Protein AF-A0A956C6A4-F1 (afdb_monomer_lite)

pLDDT: mean 89.86, std 12.87, range [45.44, 98.81]

Radius of gyration: 24.01 Å; chains: 1; bounding box: 94×44×57 Å

Sequence (320 aa):
MRMRPLLLALAALCVAQASGCAVDRAPSGLRKTPLGPGATIKFDLSHRPLPELPLPNDVATFADPSSRTGRRVNVSVVAPTMFERRAREDFATLEGWGTSAPISVSFERAEGAAADKPAIDLADVLARMHGDEHDLSNDPVYVVNLRTGVPMFVDVGNGYYPVTLRDPWRYFPNDEKAGESNLVFETVEEGAGLTQAGYRPELDRDFDGVLDHPNTLTGKPAATPSDVLTWYERETDTLVLRPILPLDEKTEYAVVITDRLRGSDGNPVRSPFEDIHHPQQTSGVARLKDILSNKRATAYFGDVAGTGLDRVAFAWTFTT

Foldseek 3Di:
DDDPDPVVVVVVVVVVVVPPPPPPDDDDFPFFFDDDQAWAWDFACPDPPHTAHWPPFCVQWDADPVAPLRIAGNHDLDDPDPVVSVVRVVRRPDSFDFLFDKTKIFIDAGPPPDQLFFRWQLVLQCVPAEPPVRQQLQHQKWKAFLVPLATFGKDFLNCLDQQFDPQLQPDDVPQPRSPDRGDPAAQDFFPVPDALVPDDQVRDRVRPSHGAFGQFSNSHHDPDSSRHGPQAHRRRSMGIITGSDGHDASTKIKMFRFQSTGTPVRGGYAYPDRGQEDSVQRVVLQSQLVSQLAQVCSSNHPPSRNVRCVGTRHMGMTHD

Secondary structure (DSSP, 8-state):
----SHHHHHHHHHHHGGGS-SSSSPPPPSSBPPP--S-EE--BTT-SSS-BS-BS-GGGEEE-TTSTTSEEE------SSHHHHHHHHHHHT-SS--TT--EEEEEEPPTT--TTS-SB-HHHHHHHHSSSSS-GGG-SEEEEETTT-PEEPEESSSSSS----S-GGGS-TT-TTTT-S-SSS--S-SSTT--GGG--TTT-SS-SS-----SBTTSS--SSGGGB-SSEETTTTEEEEEESSPPPTT-EEEEEEETTSBBTTSSBPB-SSSBSS-GGGHHHHHHHHHHHT-GGGHHHHGGGTT-TTTTEEEEEEEE-

Structure (mmCIF, N/CA/C/O backbone):
data_AF-A0A956C6A4-F1
#
_entry.id   AF-A0A956C6A4-F1
#
loop_
_atom_site.group_PDB
_atom_site.id
_atom_site.type_symbol
_atom_site.label_atom_id
_atom_site.label_alt_id
_atom_site.label_comp_id
_atom_site.label_asym_id
_atom_site.label_entity_id
_atom_site.label_seq_id
_atom_site.pdbx_PDB_ins_code
_atom_site.Cartn_x
_atom_site.Cartn_y
_atom_site.Cartn_z
_atom_site.occupancy
_atom_site.B_iso_or_equiv
_atom_site.auth_seq_id
_atom_site.auth_comp_id
_atom_site.auth_asym_id
_atom_site.auth_atom_id
_atom_site.pdbx_PDB_model_num
ATOM 1 N N . MET A 1 1 ? -70.043 21.749 22.761 1.00 45.44 1 MET A N 1
ATOM 2 C CA . MET A 1 1 ? -69.594 20.669 21.840 1.00 45.44 1 MET A CA 1
ATOM 3 C C . MET A 1 1 ? -69.337 21.309 20.483 1.00 45.44 1 MET A C 1
ATOM 5 O O . MET A 1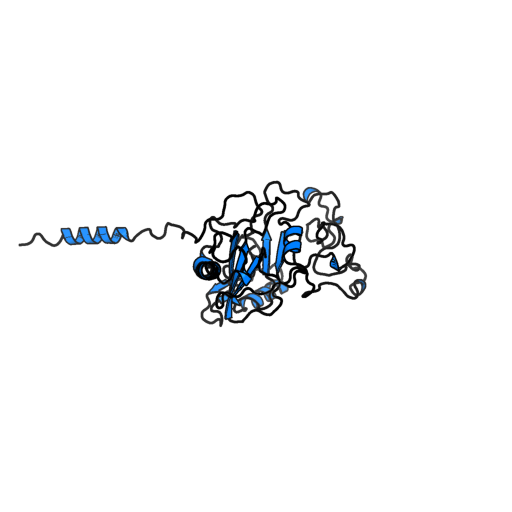 1 ? -70.213 22.028 20.054 1.00 45.44 1 MET A O 1
ATOM 9 N N . ARG A 1 2 ? -68.233 21.174 19.748 1.00 50.53 2 ARG A N 1
ATOM 10 C CA . ARG A 1 2 ? -66.988 20.397 19.831 1.00 50.53 2 ARG A CA 1
ATOM 11 C C . ARG A 1 2 ? -65.963 21.179 18.987 1.00 50.53 2 ARG A C 1
ATOM 13 O O . ARG A 1 2 ? -66.062 21.177 17.769 1.00 50.53 2 ARG A O 1
ATOM 20 N N . MET A 1 3 ? -64.993 21.832 19.620 1.00 50.44 3 MET A N 1
ATOM 21 C CA . MET A 1 3 ? -63.879 22.510 18.943 1.00 50.44 3 MET A CA 1
ATOM 22 C C . MET A 1 3 ? -62.600 21.773 19.348 1.00 50.44 3 MET A C 1
ATOM 24 O O . MET A 1 3 ? -61.904 22.192 20.264 1.00 50.44 3 MET A O 1
ATOM 28 N N . ARG A 1 4 ? -62.412 20.548 18.829 1.00 54.53 4 ARG A N 1
ATOM 29 C CA . ARG A 1 4 ? -61.346 19.635 19.295 1.00 54.53 4 ARG A CA 1
ATOM 30 C C . ARG A 1 4 ? -61.004 18.437 18.373 1.00 54.53 4 ARG A C 1
ATOM 32 O O . ARG A 1 4 ? -60.801 17.346 18.894 1.00 54.53 4 ARG A O 1
ATOM 39 N N . PRO A 1 5 ? -60.929 18.591 17.032 1.00 48.72 5 PRO A N 1
ATOM 40 C CA . PRO A 1 5 ? -60.081 17.644 16.286 1.00 48.72 5 PRO A CA 1
ATOM 41 C C . PRO A 1 5 ? -59.093 18.271 15.286 1.00 48.72 5 PRO A C 1
ATOM 43 O O . PRO A 1 5 ? -58.134 17.608 14.912 1.00 48.72 5 PRO A O 1
ATOM 46 N N . LEU A 1 6 ? -59.256 19.536 14.879 1.00 47.03 6 LEU A N 1
ATOM 47 C CA . LEU A 1 6 ? -58.461 20.088 13.767 1.00 47.03 6 LEU A CA 1
ATOM 48 C C . LEU A 1 6 ? -57.040 20.535 14.167 1.00 47.03 6 LEU A C 1
ATOM 50 O O . LEU A 1 6 ? -56.106 20.412 13.384 1.00 47.03 6 LEU A O 1
ATOM 54 N N . LEU A 1 7 ? -56.860 21.002 15.407 1.00 46.03 7 LEU A N 1
ATOM 55 C CA . LEU A 1 7 ? -55.559 21.463 15.918 1.00 46.03 7 LEU A CA 1
ATOM 56 C C . LEU A 1 7 ? -54.581 20.315 16.227 1.00 46.03 7 LEU A C 1
ATOM 58 O O . LEU A 1 7 ? -53.373 20.512 16.160 1.00 46.03 7 LEU A O 1
ATOM 62 N N . LEU A 1 8 ? -55.086 19.109 16.511 1.00 48.72 8 LEU A N 1
ATOM 63 C CA . LEU A 1 8 ? -54.245 17.924 16.726 1.00 48.72 8 LEU A CA 1
ATOM 64 C C . LEU A 1 8 ? -53.731 17.323 15.409 1.00 48.72 8 LEU A C 1
ATOM 66 O O . LEU A 1 8 ? -52.613 16.820 15.373 1.00 48.72 8 LEU A O 1
ATOM 70 N N . ALA A 1 9 ? -54.503 17.423 14.323 1.00 50.66 9 ALA A N 1
ATOM 71 C CA . ALA A 1 9 ? -54.088 16.922 13.013 1.00 50.66 9 ALA A CA 1
ATOM 72 C C . ALA A 1 9 ? -52.972 17.777 12.381 1.00 50.66 9 ALA A C 1
ATOM 74 O O . ALA A 1 9 ? -52.058 17.231 11.769 1.00 50.66 9 ALA A O 1
ATOM 75 N N . LEU A 1 10 ? -52.996 19.102 12.581 1.00 48.38 10 LEU A N 1
ATOM 76 C CA . LEU A 1 10 ? -51.945 19.993 12.073 1.00 48.38 10 LEU A CA 1
ATOM 77 C C . LEU A 1 10 ? -50.629 19.863 12.859 1.00 48.38 10 LEU A C 1
ATOM 79 O O . LEU A 1 10 ? -49.554 19.890 12.268 1.00 48.38 10 LEU A O 1
ATOM 83 N N . ALA A 1 11 ? -50.704 19.654 14.178 1.00 51.41 11 ALA A N 1
ATOM 84 C CA . ALA A 1 11 ? -49.517 19.433 15.005 1.00 51.41 11 ALA A CA 1
ATOM 85 C C . ALA A 1 11 ? -48.825 18.092 14.689 1.00 51.41 11 ALA A C 1
ATOM 87 O O . ALA A 1 11 ? -47.598 18.024 14.677 1.00 51.41 11 ALA A O 1
ATOM 88 N N . ALA A 1 12 ? -49.590 17.042 14.365 1.00 50.81 12 ALA A N 1
ATOM 89 C CA . ALA A 1 12 ? -49.035 15.748 13.964 1.00 50.81 12 ALA A CA 1
ATOM 90 C C . ALA A 1 12 ? -48.343 15.789 12.586 1.00 50.81 12 ALA A C 1
ATOM 92 O O . ALA A 1 12 ? -47.357 15.085 12.376 1.00 50.81 12 ALA A O 1
ATOM 93 N N . LEU A 1 13 ? -48.803 16.649 11.668 1.00 46.53 13 LEU A N 1
ATOM 94 C CA . LEU A 1 13 ? -48.189 16.806 10.345 1.00 46.53 13 LEU A CA 1
ATOM 95 C C . LEU A 1 13 ? -46.883 17.623 10.391 1.00 46.53 13 LEU A C 1
ATOM 97 O O . LEU A 1 13 ? -45.960 17.337 9.633 1.00 46.53 13 LEU A O 1
ATOM 101 N N . CYS A 1 14 ? -46.762 18.581 11.318 1.00 46.56 14 CYS A N 1
ATOM 102 C CA . CYS A 1 14 ? -45.520 19.335 11.529 1.00 46.56 14 CYS A CA 1
ATOM 103 C C . CYS A 1 14 ? -44.423 18.517 12.231 1.00 46.56 14 CYS A C 1
ATOM 105 O O . CYS A 1 14 ? -43.247 18.715 11.941 1.00 46.56 14 CYS A O 1
ATOM 107 N N . VAL A 1 15 ? -44.776 17.566 13.106 1.00 49.00 15 VAL A N 1
ATOM 108 C CA . VAL A 1 15 ? -43.783 16.669 13.733 1.00 49.00 15 VAL A CA 1
ATOM 109 C C . VAL A 1 15 ? -43.289 15.600 12.748 1.00 49.00 15 VAL A C 1
ATOM 111 O O . VAL A 1 15 ? -42.121 15.227 12.795 1.00 49.00 15 VAL A O 1
ATOM 114 N N . ALA A 1 16 ? -44.120 15.175 11.790 1.00 47.97 16 ALA A N 1
ATOM 115 C CA . ALA A 1 16 ? -43.718 14.229 10.745 1.00 47.97 16 ALA A CA 1
ATOM 116 C C . ALA A 1 16 ? -42.785 14.834 9.671 1.00 47.97 16 ALA A C 1
ATOM 118 O O . ALA A 1 16 ? -42.092 14.091 8.980 1.00 47.97 16 ALA A O 1
ATOM 119 N N . GLN A 1 17 ? -42.724 16.166 9.536 1.00 48.56 17 GLN A N 1
ATOM 120 C CA . GLN A 1 17 ? -41.808 16.842 8.603 1.00 48.56 17 GLN A CA 1
ATOM 121 C C . GLN A 1 17 ? -40.400 17.076 9.169 1.00 48.56 17 GLN A C 1
ATOM 123 O O . GLN A 1 17 ? -39.479 17.325 8.398 1.00 48.56 17 GLN A O 1
ATOM 128 N N . ALA A 1 18 ? -40.193 16.942 10.482 1.00 47.12 18 ALA A N 1
ATOM 129 C CA . ALA A 1 18 ? -38.869 17.092 11.096 1.00 47.12 18 ALA A CA 1
ATOM 130 C C . ALA A 1 18 ? -37.989 15.827 10.992 1.00 47.12 18 ALA A C 1
ATOM 132 O O . ALA A 1 18 ? -36.841 15.837 11.425 1.00 47.12 18 ALA A O 1
ATOM 133 N N . SER A 1 19 ? -38.517 14.731 10.436 1.00 49.53 19 SER A N 1
ATOM 134 C CA . SER A 1 19 ? -37.783 13.471 10.229 1.00 49.53 19 SER A CA 1
ATOM 135 C C . SER A 1 19 ? -37.312 13.270 8.783 1.00 49.53 19 SER A C 1
ATOM 137 O O . SER A 1 19 ? -36.653 12.275 8.485 1.00 49.53 19 SER A O 1
ATOM 139 N N . GLY A 1 20 ? -37.647 14.192 7.877 1.00 46.12 20 GLY A N 1
ATOM 140 C CA . GLY A 1 20 ? -37.142 14.210 6.507 1.00 46.12 20 GLY A CA 1
ATOM 141 C C . GLY A 1 20 ? -35.839 15.003 6.434 1.00 46.12 20 GLY A C 1
ATOM 142 O O . GLY A 1 20 ? -35.763 16.094 6.983 1.00 46.12 20 GLY A O 1
ATOM 143 N N . CYS A 1 21 ? -34.841 14.460 5.734 1.00 47.00 21 CYS A N 1
ATOM 144 C CA . CYS A 1 21 ? -33.524 15.061 5.465 1.00 47.00 21 CYS A CA 1
ATOM 145 C C . CYS A 1 21 ? -32.413 14.801 6.502 1.00 47.00 21 CYS A C 1
ATOM 147 O O . CYS A 1 21 ? -31.574 15.657 6.755 1.00 47.00 21 CYS A O 1
ATOM 149 N N . ALA A 1 22 ? -32.316 13.574 7.024 1.00 47.25 22 ALA A N 1
ATOM 150 C CA . ALA A 1 22 ? -31.012 13.026 7.434 1.00 47.25 22 ALA A CA 1
ATOM 151 C C . ALA A 1 22 ? -30.233 12.396 6.252 1.00 47.25 22 ALA A C 1
ATOM 153 O O . ALA A 1 22 ? -29.128 11.902 6.440 1.00 47.25 22 ALA A O 1
ATOM 154 N N . VAL A 1 23 ? -30.812 12.396 5.042 1.00 53.56 23 VAL A N 1
ATOM 155 C CA . VAL A 1 23 ? -30.281 11.702 3.851 1.00 53.56 23 VAL A CA 1
ATOM 156 C C . VAL A 1 23 ? -29.326 12.581 3.022 1.00 53.56 23 VAL A C 1
ATOM 158 O O . VAL A 1 23 ? -28.516 12.049 2.275 1.00 53.56 23 VAL A O 1
ATOM 161 N N . ASP A 1 24 ? -29.355 13.909 3.198 1.00 51.03 24 ASP A N 1
ATOM 162 C CA . ASP A 1 24 ? -28.560 14.861 2.393 1.00 51.03 24 ASP A CA 1
ATOM 163 C C . ASP A 1 24 ? -27.211 15.254 3.013 1.00 51.03 24 ASP A C 1
ATOM 165 O O . ASP A 1 24 ? -26.482 16.080 2.460 1.00 51.03 24 ASP A O 1
ATOM 169 N N . ARG A 1 25 ? -26.844 14.684 4.167 1.00 56.03 25 ARG A N 1
ATOM 170 C CA . ARG A 1 25 ? -25.523 14.914 4.755 1.00 56.03 25 ARG A CA 1
ATOM 171 C C . ARG A 1 25 ? -24.682 13.663 4.582 1.00 56.03 25 ARG A C 1
ATOM 173 O O . ARG A 1 25 ? -25.008 12.622 5.149 1.00 56.03 25 ARG A O 1
ATOM 180 N N . ALA A 1 26 ? -23.596 13.784 3.819 1.00 63.84 26 ALA A N 1
ATOM 181 C CA . ALA A 1 26 ? -22.577 12.746 3.772 1.00 63.84 26 ALA A CA 1
ATOM 182 C C . ALA A 1 26 ? -22.175 12.380 5.217 1.00 63.84 26 ALA A C 1
ATOM 184 O O . ALA A 1 26 ? -22.007 13.292 6.040 1.00 63.84 26 ALA A O 1
ATOM 185 N N . PRO A 1 27 ? -22.071 11.081 5.557 1.00 70.38 27 PRO A N 1
ATOM 186 C CA . PRO A 1 27 ? -21.628 10.667 6.880 1.00 70.38 27 PRO A CA 1
ATOM 187 C C . PRO A 1 27 ? -20.296 11.343 7.207 1.00 70.38 27 PRO A C 1
ATOM 189 O O . PRO A 1 27 ? -19.369 11.295 6.402 1.00 70.38 27 PRO A O 1
ATOM 192 N N . SER A 1 28 ? -20.193 11.986 8.370 1.00 76.94 28 SER A N 1
ATOM 193 C CA . SER A 1 28 ? -18.916 12.537 8.824 1.00 76.94 28 SER A CA 1
ATOM 194 C C . SER A 1 28 ? -17.966 11.391 9.166 1.00 76.94 28 SER A C 1
ATOM 196 O O . SER A 1 28 ? -18.332 10.542 9.986 1.00 76.94 28 SER A O 1
ATOM 198 N N . GLY A 1 29 ? -16.767 11.365 8.582 1.00 85.38 29 GLY A N 1
ATOM 199 C CA . GLY A 1 29 ? -15.746 10.392 8.953 1.00 85.38 29 GLY A CA 1
ATOM 200 C C . GLY A 1 29 ? -15.187 10.610 10.361 1.00 85.38 29 GLY A C 1
ATOM 201 O O . GLY A 1 29 ? -15.492 11.586 11.050 1.00 85.38 29 GLY A O 1
ATOM 202 N N . LEU A 1 30 ? -14.368 9.656 10.807 1.00 93.94 30 LEU A N 1
ATOM 203 C CA . LEU A 1 30 ? -13.844 9.616 12.178 1.00 93.94 30 LEU A CA 1
ATOM 204 C C . LEU A 1 30 ? -12.691 10.598 12.415 1.00 93.94 30 LEU A C 1
ATOM 206 O O . LEU A 1 30 ? -12.451 10.996 13.556 1.00 93.94 30 LEU A O 1
ATOM 210 N N . ARG A 1 31 ? -11.972 10.968 11.350 1.00 95.38 31 ARG A N 1
ATOM 211 C CA . ARG A 1 31 ? -10.902 11.967 11.348 1.00 95.38 31 ARG A CA 1
ATOM 212 C C . ARG A 1 31 ? -10.730 12.532 9.941 1.00 95.38 31 ARG A C 1
ATOM 214 O O . ARG A 1 31 ? -10.588 11.767 8.987 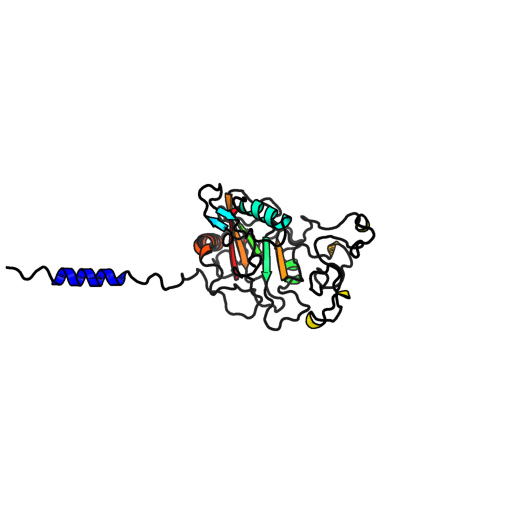1.00 95.38 31 ARG A O 1
ATOM 221 N N . LYS A 1 32 ? -10.654 13.862 9.857 1.00 96.75 32 LYS A N 1
ATOM 222 C CA . LYS A 1 32 ? -10.363 14.583 8.617 1.00 96.75 32 LYS A CA 1
ATOM 223 C C . LYS A 1 32 ? -8.934 14.327 8.157 1.00 96.75 32 LYS A C 1
ATOM 225 O O . LYS A 1 32 ? -8.015 14.261 8.975 1.00 96.75 32 LYS A O 1
ATOM 230 N N . THR A 1 33 ? -8.751 14.221 6.852 1.00 96.38 33 THR A N 1
ATOM 231 C CA . THR A 1 33 ? -7.435 14.147 6.225 1.00 96.38 33 THR A CA 1
ATOM 232 C C . THR A 1 33 ? -6.685 15.454 6.481 1.00 96.38 33 THR A C 1
ATOM 234 O O . THR A 1 33 ? -7.200 16.522 6.136 1.00 96.38 33 THR A O 1
ATOM 237 N N . PRO A 1 34 ? -5.478 15.419 7.073 1.00 94.19 34 PRO A N 1
ATOM 238 C CA . PRO A 1 34 ? -4.678 16.620 7.256 1.00 94.19 34 PRO A CA 1
ATOM 239 C C . PRO A 1 34 ? -4.393 17.322 5.922 1.00 94.19 34 PRO A C 1
ATOM 241 O O . PRO A 1 34 ? -4.254 16.689 4.866 1.00 94.19 34 PRO A O 1
ATOM 244 N N . LEU A 1 35 ? -4.304 18.650 5.969 1.00 92.81 35 LEU A N 1
ATOM 245 C CA . LEU A 1 35 ? -3.859 19.443 4.825 1.00 92.81 35 LEU A CA 1
ATOM 246 C C . LEU A 1 35 ? -2.367 19.195 4.573 1.00 92.81 35 LEU A C 1
ATOM 248 O O . LEU A 1 35 ? -1.595 19.053 5.519 1.00 92.81 35 LEU A O 1
ATOM 252 N N . GLY A 1 36 ? -1.965 19.171 3.305 1.00 91.62 36 GLY A N 1
ATOM 253 C CA . GLY A 1 36 ? -0.567 19.028 2.907 1.00 91.62 36 GLY A CA 1
ATOM 254 C C . GLY A 1 36 ? -0.421 18.701 1.418 1.00 91.62 36 GLY A C 1
ATOM 255 O O . GLY A 1 36 ? -1.409 18.302 0.799 1.00 91.62 36 GLY A O 1
ATOM 256 N N . PRO A 1 37 ? 0.785 18.861 0.849 1.00 94.69 37 PRO A N 1
ATOM 257 C CA . PRO A 1 37 ? 1.053 18.589 -0.564 1.00 94.69 37 PRO A CA 1
ATOM 258 C C . PRO A 1 37 ? 1.568 17.163 -0.841 1.00 94.69 37 PRO A C 1
ATOM 260 O O . PRO A 1 37 ? 1.889 16.861 -1.983 1.00 94.69 37 PRO A O 1
ATOM 263 N N . GLY A 1 38 ? 1.673 16.307 0.185 1.00 95.31 38 GLY A N 1
ATOM 264 C CA . GLY A 1 38 ? 2.273 14.977 0.056 1.00 95.31 38 GLY A CA 1
ATOM 265 C C . GLY A 1 38 ? 1.530 14.044 -0.904 1.00 95.31 38 GLY A C 1
ATOM 266 O O . GLY A 1 38 ? 0.358 14.262 -1.224 1.00 95.31 38 GLY A O 1
ATOM 267 N N . ALA A 1 39 ? 2.227 12.985 -1.328 1.00 97.38 39 ALA A N 1
ATOM 268 C CA . ALA A 1 39 ? 1.701 11.965 -2.234 1.00 97.38 39 ALA A CA 1
ATOM 269 C C . ALA A 1 39 ? 0.352 11.409 -1.750 1.00 97.38 39 ALA A C 1
ATOM 271 O O . ALA A 1 39 ? 0.143 11.193 -0.553 1.00 97.38 39 ALA A O 1
ATOM 272 N N . THR A 1 40 ? -0.577 11.186 -2.675 1.00 98.00 40 THR A N 1
ATOM 273 C CA . THR A 1 40 ? -1.961 10.805 -2.356 1.00 98.00 40 THR A CA 1
ATOM 274 C C . THR A 1 40 ? -2.204 9.355 -2.740 1.00 98.00 40 THR A C 1
ATOM 276 O O . THR A 1 40 ? -1.766 8.912 -3.789 1.00 98.00 40 THR A O 1
ATOM 279 N N . ILE A 1 41 ? -2.885 8.582 -1.900 1.00 98.25 41 ILE A N 1
ATOM 280 C CA . ILE A 1 41 ? -3.226 7.193 -2.238 1.00 98.25 41 ILE A CA 1
ATOM 281 C C . ILE A 1 41 ? -4.227 7.176 -3.394 1.00 98.25 41 ILE A C 1
ATOM 283 O O . ILE A 1 41 ? -5.240 7.871 -3.339 1.00 98.25 41 ILE A O 1
ATOM 287 N N . LYS A 1 42 ? -3.982 6.339 -4.404 1.00 98.00 42 LYS A N 1
ATOM 288 C CA . LYS A 1 42 ? -4.901 6.161 -5.531 1.00 98.00 42 LYS A CA 1
ATOM 289 C C . LYS A 1 42 ? -6.155 5.406 -5.102 1.00 98.00 42 LYS A C 1
ATOM 291 O O . LYS A 1 42 ? -6.078 4.354 -4.463 1.00 98.00 42 LYS A O 1
ATOM 296 N N . PHE A 1 43 ? -7.318 5.958 -5.442 1.00 97.62 43 PHE A N 1
ATOM 297 C CA . PHE A 1 43 ? -8.615 5.336 -5.184 1.00 97.62 43 PHE A CA 1
ATOM 298 C C . PHE A 1 43 ? -9.654 5.796 -6.215 1.00 97.62 43 PHE A C 1
ATOM 300 O O . PHE A 1 43 ? -10.378 6.770 -6.008 1.00 97.62 43 PHE A O 1
ATOM 307 N N . ASP A 1 44 ? -9.759 5.058 -7.313 1.00 95.94 44 ASP A N 1
ATOM 308 C CA . ASP A 1 44 ? -10.727 5.245 -8.382 1.00 95.94 44 ASP A CA 1
ATOM 309 C C . ASP A 1 44 ? -11.521 3.953 -8.650 1.00 95.94 44 ASP A C 1
ATOM 311 O O . ASP A 1 44 ? -11.085 3.021 -9.330 1.00 95.94 44 ASP A O 1
ATOM 315 N N . LEU A 1 45 ? -12.760 3.920 -8.151 1.00 92.88 45 LEU A N 1
ATOM 316 C CA . LEU A 1 45 ? -13.703 2.822 -8.402 1.00 92.88 45 LEU A CA 1
ATOM 317 C C . LEU A 1 45 ? -14.259 2.816 -9.839 1.00 92.88 45 LEU A C 1
ATOM 319 O O . LEU A 1 45 ? -14.883 1.841 -10.273 1.00 92.88 45 LEU A O 1
ATOM 323 N N . SER A 1 46 ? -14.102 3.921 -10.565 1.00 92.44 46 SER A N 1
ATOM 324 C CA . SER A 1 46 ? -14.598 4.099 -11.927 1.00 92.44 46 SER A CA 1
ATOM 325 C C . SER A 1 46 ? -13.580 3.711 -12.996 1.00 92.44 46 SER A C 1
ATOM 327 O O . SER A 1 46 ? -13.994 3.487 -14.137 1.00 92.44 46 SER A O 1
ATOM 329 N N . HIS A 1 47 ? -12.312 3.526 -12.616 1.00 92.31 47 HIS A N 1
ATOM 330 C CA . HIS A 1 47 ? -11.253 3.060 -13.502 1.00 92.31 47 HIS A CA 1
ATOM 331 C C . HIS A 1 47 ? -11.645 1.753 -14.222 1.00 92.31 47 HIS A C 1
ATOM 333 O O . HIS A 1 47 ? -12.444 0.930 -13.739 1.00 92.31 47 HIS A O 1
ATOM 339 N N . ARG A 1 48 ? -11.150 1.594 -15.452 1.00 87.81 48 ARG A N 1
ATOM 340 C CA . ARG A 1 48 ? -11.456 0.470 -16.346 1.00 87.81 48 ARG A CA 1
ATOM 341 C C . ARG A 1 48 ? -10.151 -0.086 -16.920 1.00 87.81 48 ARG A C 1
ATOM 343 O O . ARG A 1 48 ? -9.289 0.701 -17.279 1.00 87.81 48 ARG A O 1
ATOM 350 N N . PRO A 1 49 ? -10.025 -1.417 -17.072 1.00 85.69 49 PRO A N 1
ATOM 351 C CA . PRO A 1 49 ? -11.080 -2.427 -16.923 1.00 85.69 49 PRO A CA 1
ATOM 352 C C . PRO A 1 49 ? -11.360 -2.860 -15.474 1.00 85.69 49 PRO A C 1
ATOM 354 O O . PRO A 1 49 ? -12.403 -3.470 -15.229 1.00 85.69 49 PRO A O 1
ATOM 357 N N . LEU A 1 50 ? -10.464 -2.548 -14.537 1.00 88.69 50 LEU A N 1
ATOM 358 C CA . LEU A 1 50 ? -10.589 -2.832 -13.106 1.00 88.69 50 LEU A CA 1
ATOM 359 C C . LEU A 1 50 ? -10.419 -1.538 -12.301 1.00 88.69 50 LEU A C 1
ATOM 361 O O . LEU A 1 50 ? -9.701 -0.656 -12.764 1.00 88.69 50 LEU A O 1
ATOM 365 N N . PRO A 1 51 ? -11.068 -1.411 -11.132 1.00 92.38 51 PRO A N 1
ATOM 366 C CA . PRO A 1 51 ? -10.887 -0.247 -10.274 1.00 92.38 51 PRO A CA 1
ATOM 367 C C . PRO A 1 51 ? -9.452 -0.185 -9.731 1.00 92.38 51 PRO A C 1
ATOM 369 O O . PRO A 1 51 ? -8.828 -1.224 -9.511 1.00 92.38 51 PRO A O 1
ATOM 372 N N . GLU A 1 52 ? -8.954 1.021 -9.479 1.00 94.38 52 GLU A N 1
ATOM 373 C CA . GLU A 1 52 ? -7.643 1.258 -8.873 1.00 94.38 52 GLU A CA 1
ATOM 374 C C . GLU A 1 52 ? -7.851 1.670 -7.416 1.00 94.38 52 GLU A C 1
ATOM 376 O O . GLU A 1 52 ? -8.432 2.707 -7.125 1.00 94.38 52 GLU A O 1
ATOM 381 N N . LEU A 1 53 ? -7.456 0.826 -6.473 1.00 96.69 53 LEU A N 1
ATOM 382 C CA . LEU A 1 53 ? -7.578 1.084 -5.041 1.00 96.69 53 LEU A CA 1
ATOM 383 C C . LEU A 1 53 ? -6.581 0.198 -4.291 1.00 96.69 53 LEU A C 1
ATOM 385 O O . LEU A 1 53 ? -6.114 -0.791 -4.861 1.00 96.69 53 LEU A O 1
ATOM 389 N N . PRO A 1 54 ? -6.296 0.474 -3.007 1.00 98.06 54 PRO A N 1
ATOM 390 C CA . PRO A 1 54 ? -5.520 -0.453 -2.203 1.00 98.06 54 PRO A CA 1
ATOM 391 C C . PRO A 1 54 ? -6.212 -1.815 -2.169 1.00 98.06 54 PRO A C 1
ATOM 393 O O . PRO A 1 54 ? -7.425 -1.872 -1.964 1.00 98.06 54 PRO A O 1
ATOM 396 N N . LEU A 1 55 ? -5.464 -2.897 -2.356 1.00 96.94 55 LEU A N 1
ATOM 397 C CA . LEU A 1 55 ? -5.960 -4.271 -2.301 1.00 96.94 55 LEU A CA 1
ATOM 398 C C . LEU A 1 55 ? -5.130 -5.059 -1.287 1.00 96.94 55 LEU A C 1
ATOM 400 O O . LEU A 1 55 ? -3.945 -4.784 -1.154 1.00 96.94 55 LEU A O 1
ATOM 404 N N . PRO A 1 56 ? -5.700 -6.034 -0.568 1.00 97.19 56 PRO A N 1
ATOM 405 C CA . PRO A 1 56 ? -7.123 -6.346 -0.455 1.00 97.19 56 PRO A CA 1
ATOM 406 C C . PRO A 1 56 ? -7.916 -5.214 0.219 1.00 97.19 56 PRO A C 1
ATOM 408 O O . PRO A 1 56 ? -7.386 -4.504 1.072 1.00 97.19 56 PRO A O 1
ATOM 411 N N . ASN A 1 57 ? -9.191 -5.041 -0.149 1.00 97.69 57 ASN A N 1
ATOM 412 C CA . ASN A 1 57 ? -10.053 -3.999 0.424 1.00 97.69 57 ASN A CA 1
ATOM 413 C C . ASN A 1 57 ? -11.532 -4.357 0.328 1.00 97.69 57 ASN A C 1
ATOM 415 O O . ASN A 1 57 ? -12.061 -4.658 -0.741 1.00 97.69 57 ASN A O 1
ATOM 419 N N . ASP A 1 58 ? -12.230 -4.276 1.452 1.00 96.94 58 ASP A N 1
ATOM 420 C CA . ASP A 1 58 ? -13.629 -4.666 1.551 1.00 96.94 58 ASP A CA 1
ATOM 421 C C . ASP A 1 58 ? -14.597 -3.765 0.764 1.00 96.94 58 ASP A C 1
ATOM 423 O O . ASP A 1 58 ? -15.723 -4.187 0.499 1.00 96.94 58 ASP A O 1
ATOM 427 N N . VAL A 1 59 ? -14.185 -2.568 0.331 1.00 96.06 59 VAL A N 1
ATOM 428 C CA . VAL A 1 59 ? -14.956 -1.752 -0.631 1.00 96.06 59 VAL A CA 1
ATOM 429 C C . VAL A 1 59 ? -15.063 -2.445 -1.997 1.00 96.06 59 VAL A C 1
ATOM 431 O O . VAL A 1 59 ? -16.078 -2.305 -2.675 1.00 96.06 59 VAL A O 1
ATOM 434 N N . ALA A 1 60 ? -14.068 -3.251 -2.382 1.00 94.81 60 ALA A N 1
ATOM 435 C CA . ALA A 1 60 ? -14.090 -4.077 -3.593 1.00 94.81 60 ALA A CA 1
ATOM 436 C C . ALA A 1 60 ? -14.746 -5.454 -3.363 1.00 94.81 60 ALA A C 1
ATOM 438 O O . ALA A 1 60 ? -14.459 -6.419 -4.069 1.00 94.81 60 ALA A O 1
ATOM 439 N N . THR A 1 61 ? -15.643 -5.566 -2.380 1.00 94.94 61 THR A N 1
ATOM 440 C CA . THR A 1 61 ? -16.440 -6.775 -2.124 1.00 94.94 61 THR A CA 1
ATOM 441 C C . THR A 1 61 ? -17.929 -6.458 -2.176 1.00 94.94 61 THR A C 1
ATOM 443 O O . THR A 1 61 ? -18.339 -5.304 -2.052 1.00 94.94 61 THR A O 1
ATOM 446 N N . PHE A 1 62 ? -18.763 -7.480 -2.344 1.00 91.69 62 PHE A N 1
ATOM 447 C CA . PHE A 1 62 ? -20.200 -7.376 -2.099 1.00 91.69 62 PHE A CA 1
ATOM 448 C C . PHE A 1 62 ? -20.604 -8.272 -0.929 1.00 91.69 62 PHE A C 1
ATOM 450 O O . PHE A 1 62 ? -19.988 -9.310 -0.683 1.00 91.69 62 PHE A O 1
ATOM 457 N N . ALA A 1 63 ? -21.637 -7.857 -0.196 1.00 93.81 63 ALA A N 1
ATOM 458 C CA . ALA A 1 63 ? -22.174 -8.634 0.913 1.00 93.81 63 ALA A CA 1
ATOM 459 C C . ALA A 1 63 ? -22.902 -9.882 0.390 1.00 93.81 63 ALA A C 1
ATOM 461 O O . ALA A 1 63 ? -23.790 -9.780 -0.455 1.00 93.81 63 ALA A O 1
ATOM 462 N N . ASP A 1 64 ? -22.551 -11.047 0.928 1.00 94.56 64 ASP A N 1
ATOM 463 C CA . ASP A 1 64 ? -23.163 -12.333 0.603 1.00 94.56 64 ASP A CA 1
ATOM 464 C C . ASP A 1 64 ? -23.312 -13.177 1.881 1.00 94.56 64 ASP A C 1
ATOM 466 O O . ASP A 1 64 ? -22.334 -13.766 2.344 1.00 94.56 64 ASP A O 1
ATOM 470 N N . PRO A 1 65 ? -24.526 -13.284 2.452 1.00 93.81 65 PRO A N 1
ATOM 471 C CA . PRO A 1 65 ? -24.780 -14.097 3.642 1.00 93.81 65 PRO A CA 1
ATOM 472 C C . PRO A 1 65 ? -24.528 -15.601 3.462 1.00 93.81 65 PRO A C 1
ATOM 474 O O . PRO A 1 65 ? -24.464 -16.319 4.457 1.00 93.81 65 PRO A O 1
ATOM 477 N N . SER A 1 66 ? -24.430 -16.096 2.222 1.00 93.88 66 SER A N 1
ATOM 478 C CA . SER A 1 66 ? -24.095 -17.497 1.944 1.00 93.88 66 SER A CA 1
ATOM 479 C C . SER A 1 66 ? -22.589 -17.778 2.003 1.00 93.88 66 SER A C 1
ATOM 481 O O . SER A 1 66 ? -22.192 -18.933 2.152 1.00 93.88 66 SER A O 1
ATOM 483 N N . SER A 1 67 ? -21.755 -16.734 1.927 1.00 94.69 67 SER A N 1
ATOM 484 C CA . SER A 1 67 ? -20.303 -16.822 2.092 1.00 94.69 67 SER A CA 1
ATOM 485 C C . SER A 1 67 ? -19.923 -16.998 3.564 1.00 94.69 67 SER A C 1
ATOM 487 O O . SER A 1 67 ? -20.518 -16.396 4.460 1.00 94.69 67 SER A O 1
ATOM 489 N N . ARG A 1 68 ? -18.860 -17.769 3.831 1.00 93.62 68 ARG A N 1
ATOM 490 C CA . ARG A 1 68 ? -18.322 -17.972 5.189 1.00 93.62 68 ARG A CA 1
ATOM 491 C C . ARG A 1 68 ? -17.792 -16.695 5.848 1.00 93.62 68 ARG A C 1
ATOM 493 O O . ARG A 1 68 ? -17.733 -16.656 7.075 1.00 93.62 68 ARG A O 1
ATOM 500 N N . THR A 1 69 ? -17.411 -15.692 5.064 1.00 93.94 69 THR A N 1
ATOM 501 C CA . THR A 1 69 ? -16.957 -14.374 5.544 1.00 93.94 69 THR A CA 1
ATOM 502 C C . THR A 1 69 ? -18.057 -13.315 5.468 1.00 93.94 69 THR A C 1
ATOM 504 O O . THR A 1 69 ? -17.852 -12.178 5.883 1.00 93.94 69 THR A O 1
ATOM 507 N N . GLY A 1 70 ? -19.236 -13.668 4.941 1.00 94.44 70 GLY A N 1
ATOM 508 C CA . GLY A 1 70 ? -20.333 -12.732 4.691 1.00 94.44 70 GLY A CA 1
ATOM 509 C C . GLY A 1 70 ? -20.121 -11.836 3.466 1.00 94.44 70 GLY A C 1
ATOM 510 O O . GLY A 1 70 ? -20.892 -10.896 3.258 1.00 94.44 70 GLY A O 1
ATOM 511 N N . ARG A 1 71 ? -19.074 -12.083 2.669 1.00 94.62 71 ARG A N 1
ATOM 512 C CA . ARG A 1 71 ? -18.698 -11.271 1.502 1.00 94.62 71 ARG A CA 1
ATOM 513 C C . ARG A 1 71 ? -18.003 -12.092 0.419 1.00 94.62 71 ARG A C 1
ATOM 515 O O . ARG A 1 71 ? -17.478 -13.175 0.683 1.00 94.62 71 ARG A O 1
ATOM 522 N N . ARG A 1 72 ? -18.015 -11.564 -0.804 1.00 95.19 72 ARG A N 1
ATOM 523 C CA . ARG A 1 72 ? -17.267 -12.085 -1.958 1.00 95.19 72 ARG A CA 1
ATOM 524 C C . ARG A 1 72 ? -16.579 -10.960 -2.714 1.00 95.19 72 ARG A C 1
ATOM 526 O O . ARG A 1 72 ? -17.072 -9.830 -2.723 1.00 95.19 72 ARG A O 1
ATOM 533 N N . VAL A 1 73 ? -15.453 -11.275 -3.348 1.00 93.31 73 VAL A N 1
ATOM 534 C CA . VAL A 1 73 ? -14.710 -10.316 -4.176 1.00 93.31 73 VAL A CA 1
ATOM 535 C C . VAL A 1 73 ? -15.588 -9.855 -5.340 1.00 93.31 73 VAL A C 1
ATOM 537 O O . VAL A 1 73 ? -16.200 -10.661 -6.040 1.00 93.31 73 VAL A O 1
ATOM 540 N N . ASN A 1 74 ? -15.660 -8.540 -5.537 1.00 91.62 74 ASN A N 1
ATOM 541 C CA . ASN A 1 74 ? -16.414 -7.927 -6.617 1.00 91.62 74 ASN A CA 1
ATOM 542 C C . ASN A 1 74 ? -15.466 -7.573 -7.766 1.00 91.62 74 ASN A C 1
ATOM 544 O O . ASN A 1 74 ? -14.747 -6.577 -7.707 1.00 91.62 74 ASN A O 1
ATOM 548 N N . VAL A 1 75 ? -15.471 -8.390 -8.816 1.00 89.81 75 VAL A N 1
ATOM 549 C CA . VAL A 1 75 ? -14.620 -8.204 -9.993 1.00 89.81 75 VAL A CA 1
ATOM 550 C C . VAL A 1 75 ? -15.462 -8.201 -11.266 1.00 89.81 75 VAL A C 1
ATOM 552 O O . VAL A 1 75 ? -16.377 -9.005 -11.442 1.00 89.81 75 VAL A O 1
ATOM 555 N N . SER A 1 76 ? -15.156 -7.279 -12.181 1.00 89.00 76 SER A N 1
ATOM 556 C CA . SER A 1 76 ? -15.830 -7.206 -13.478 1.00 89.00 76 SER A CA 1
ATOM 557 C C . SER A 1 76 ? -15.453 -8.403 -14.350 1.00 89.00 76 SER A C 1
ATOM 559 O O . SER A 1 76 ? -14.302 -8.530 -14.753 1.00 89.00 76 SER A O 1
ATOM 561 N N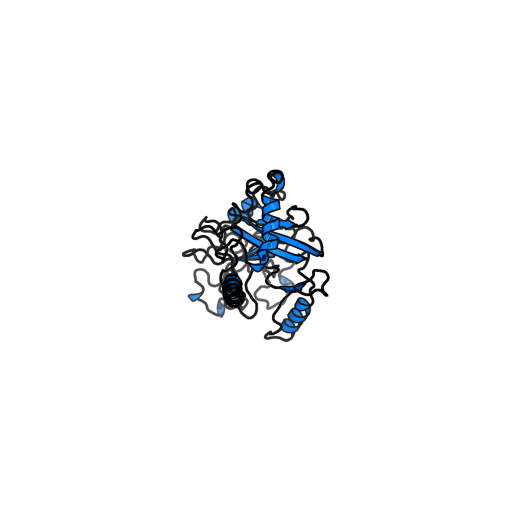 . VAL A 1 77 ? -16.418 -9.241 -14.731 1.00 88.25 77 VAL A N 1
ATOM 562 C CA . VAL A 1 77 ? -16.194 -10.371 -15.661 1.00 88.25 77 VAL A CA 1
ATOM 563 C C . VAL A 1 77 ? -16.059 -9.941 -17.132 1.00 88.25 77 VAL A C 1
ATOM 565 O O . VAL A 1 77 ? -15.820 -10.768 -18.015 1.00 88.25 77 VAL A O 1
ATOM 568 N N . VAL A 1 78 ? -16.211 -8.644 -17.421 1.00 89.44 78 VAL A N 1
ATOM 569 C CA . VAL A 1 78 ? -15.965 -8.085 -18.754 1.00 89.44 78 VAL A CA 1
ATOM 570 C C . VAL A 1 78 ? -14.458 -7.960 -18.950 1.00 89.44 78 VAL A C 1
ATOM 572 O O . VAL A 1 78 ? -13.822 -7.089 -18.359 1.00 89.44 78 VAL A O 1
ATOM 575 N N . ALA A 1 79 ? -13.905 -8.833 -19.788 1.00 90.38 79 ALA A N 1
ATOM 576 C CA . ALA A 1 79 ? -12.485 -8.875 -20.106 1.00 90.38 79 ALA A CA 1
ATOM 577 C C . ALA A 1 79 ? -12.251 -9.049 -21.621 1.00 90.38 79 ALA A C 1
ATOM 579 O O . ALA A 1 79 ? -13.064 -9.713 -22.283 1.00 90.38 79 ALA A O 1
ATOM 580 N N . PRO A 1 80 ? -11.153 -8.490 -22.169 1.00 90.06 80 PRO A N 1
ATOM 581 C CA . PRO A 1 80 ? -10.755 -8.662 -23.568 1.00 90.06 80 PRO A CA 1
ATOM 582 C C . PRO A 1 80 ? -10.539 -10.120 -23.991 1.00 90.06 80 PRO A C 1
ATOM 584 O O . PRO A 1 80 ? -10.868 -10.485 -25.119 1.00 90.06 80 PRO A O 1
ATOM 587 N N . THR A 1 81 ? -10.017 -10.970 -23.098 1.00 93.44 81 THR A N 1
ATOM 588 C CA . THR A 1 81 ? -9.685 -12.369 -23.417 1.00 93.44 81 THR A CA 1
ATOM 589 C C . THR A 1 81 ? -10.540 -13.374 -22.642 1.00 93.44 81 THR A C 1
ATOM 591 O O . THR A 1 81 ? -11.067 -13.095 -21.565 1.00 93.44 81 THR A O 1
ATOM 594 N N . MET A 1 82 ? -10.677 -14.590 -23.187 1.00 94.31 82 MET A N 1
ATOM 595 C CA . MET A 1 82 ? -11.345 -15.696 -22.485 1.00 94.31 82 MET A CA 1
ATOM 596 C C . MET A 1 82 ? -10.593 -16.130 -21.226 1.00 94.31 82 MET A C 1
ATOM 598 O O . MET A 1 82 ? -11.234 -16.445 -20.228 1.00 94.31 82 MET A O 1
ATOM 602 N N . PHE A 1 83 ? -9.258 -16.142 -21.277 1.00 94.94 83 PHE A N 1
ATOM 603 C CA . PHE A 1 83 ? -8.419 -16.530 -20.145 1.00 94.94 83 PHE A CA 1
ATOM 604 C C . PHE A 1 83 ? -8.628 -15.586 -18.960 1.00 94.94 83 PHE A C 1
ATOM 606 O O . PHE A 1 83 ? -8.924 -16.022 -17.851 1.00 94.94 83 PHE A O 1
ATOM 613 N N . GLU A 1 84 ? -8.576 -14.284 -19.221 1.00 93.00 84 GLU A N 1
ATOM 614 C CA . GLU A 1 84 ? -8.790 -13.266 -18.204 1.00 93.00 84 GLU A CA 1
ATOM 615 C C . GLU A 1 84 ? -10.220 -13.289 -17.659 1.00 93.00 84 GLU A C 1
ATOM 617 O O . GLU A 1 84 ? -10.408 -13.290 -16.445 1.00 93.00 84 GLU A O 1
ATOM 622 N N . ARG A 1 85 ? -11.239 -13.385 -18.528 1.00 93.94 85 ARG A N 1
ATOM 623 C CA . ARG A 1 85 ? -12.633 -13.545 -18.083 1.00 93.94 85 ARG A CA 1
ATOM 624 C C . ARG A 1 85 ? -12.769 -14.734 -17.136 1.00 93.94 85 ARG A C 1
ATOM 626 O O . ARG A 1 85 ? -13.391 -14.588 -16.090 1.00 93.94 85 ARG A O 1
ATOM 633 N N . ARG A 1 86 ? -12.161 -15.876 -17.470 1.00 95.56 86 ARG A N 1
ATOM 634 C CA . ARG A 1 86 ? -12.227 -17.076 -16.633 1.00 95.56 86 ARG A CA 1
ATOM 635 C C . ARG A 1 86 ? -11.547 -16.876 -15.280 1.00 95.56 86 ARG A C 1
ATOM 637 O O . ARG A 1 86 ? -12.134 -17.221 -14.262 1.00 95.56 86 ARG A O 1
ATOM 644 N N . ALA A 1 87 ? -10.362 -16.271 -15.256 1.00 93.50 87 ALA A N 1
ATOM 645 C CA . ALA A 1 87 ? -9.683 -15.940 -14.006 1.00 93.50 87 ALA A CA 1
ATOM 646 C C . ALA A 1 87 ? -10.543 -15.018 -13.123 1.00 93.50 87 ALA A C 1
ATOM 648 O O . ALA A 1 87 ? -10.675 -15.248 -11.925 1.00 93.50 87 ALA A O 1
ATOM 649 N N . ARG A 1 88 ? -11.196 -14.010 -13.716 1.00 93.38 88 ARG A N 1
ATOM 650 C CA . ARG A 1 88 ? -12.102 -13.097 -13.002 1.00 93.38 88 ARG A CA 1
ATOM 651 C C . ARG A 1 88 ? -13.376 -13.787 -12.508 1.00 93.38 88 ARG A C 1
ATOM 653 O O . ARG A 1 88 ? -13.819 -13.497 -11.402 1.00 93.38 88 ARG A O 1
ATOM 660 N N . GLU A 1 89 ? -13.944 -14.716 -13.277 1.00 93.81 89 GLU A N 1
ATOM 661 C CA . GLU A 1 89 ? -15.044 -15.573 -12.811 1.00 93.81 89 GLU A CA 1
ATOM 662 C C . GLU A 1 89 ? -14.633 -16.372 -11.571 1.00 93.81 89 GLU A C 1
ATOM 664 O O . GLU A 1 89 ? -15.374 -16.393 -10.591 1.00 93.81 89 GLU A O 1
ATOM 669 N N . ASP A 1 90 ? -13.443 -16.977 -11.584 1.00 93.12 90 ASP A N 1
ATOM 670 C CA . ASP A 1 90 ? -12.937 -17.745 -10.448 1.00 93.12 90 ASP A CA 1
ATOM 671 C C . ASP A 1 90 ? -12.651 -16.823 -9.239 1.00 93.12 90 ASP A C 1
ATOM 673 O O . ASP A 1 90 ? -13.043 -17.151 -8.117 1.00 93.12 90 ASP A O 1
ATOM 677 N N . PHE A 1 91 ? -12.096 -15.619 -9.444 1.00 90.81 91 PHE A N 1
ATOM 678 C CA . PHE A 1 91 ? -11.930 -14.616 -8.380 1.00 90.81 91 PHE A CA 1
ATOM 679 C C . PHE A 1 91 ? -13.259 -14.190 -7.746 1.00 90.81 91 PHE A C 1
ATOM 681 O O . PHE A 1 91 ? -13.331 -14.044 -6.527 1.00 90.81 91 PHE A O 1
ATOM 688 N N . ALA A 1 92 ? -14.332 -14.054 -8.531 1.00 90.31 92 ALA A N 1
ATOM 689 C CA . ALA A 1 92 ? -15.662 -13.724 -8.013 1.00 90.31 92 ALA A CA 1
ATOM 690 C C . ALA A 1 92 ? -16.242 -14.820 -7.092 1.00 90.31 92 ALA A C 1
ATOM 692 O O . ALA A 1 92 ? -17.180 -14.568 -6.332 1.00 90.31 92 ALA A O 1
ATOM 693 N N . THR A 1 93 ? -15.684 -16.037 -7.123 1.00 91.81 93 THR A N 1
ATOM 694 C CA . THR A 1 93 ? -16.059 -17.121 -6.201 1.00 91.81 93 THR A CA 1
ATOM 695 C C . THR A 1 93 ? -15.332 -17.064 -4.858 1.00 91.81 93 THR A C 1
ATOM 697 O O . THR A 1 93 ? -15.713 -17.794 -3.942 1.00 91.81 93 THR A O 1
ATOM 700 N N . LEU A 1 94 ? -14.328 -16.198 -4.692 1.00 93.50 94 LEU A N 1
ATOM 701 C CA . LEU A 1 94 ? -13.591 -16.089 -3.436 1.00 93.50 94 LEU A CA 1
ATOM 702 C C . LEU A 1 94 ? -14.459 -15.479 -2.333 1.00 93.50 94 LEU A C 1
ATOM 704 O O . LEU A 1 94 ? -15.079 -14.427 -2.494 1.00 93.50 94 LEU A O 1
ATOM 708 N N . GLU A 1 95 ? -14.489 -16.161 -1.192 1.00 94.75 95 GLU A N 1
ATOM 709 C CA . GLU A 1 95 ? -15.251 -15.789 0.000 1.00 94.75 95 GLU A CA 1
ATOM 710 C C . GLU A 1 95 ? -14.432 -14.857 0.893 1.00 94.75 95 GLU A C 1
ATOM 712 O O . GLU A 1 95 ? -14.115 -15.201 2.025 1.00 94.75 95 GLU A O 1
ATOM 717 N N . GLY A 1 96 ? -14.076 -13.684 0.376 1.00 94.31 96 GLY A N 1
ATOM 718 C CA . GLY A 1 96 ? -13.118 -12.775 1.006 1.00 94.31 96 GLY A CA 1
ATOM 719 C C . GLY A 1 96 ? -11.761 -12.815 0.307 1.00 94.31 96 GLY A C 1
ATOM 720 O O . GLY A 1 96 ? -11.640 -13.303 -0.819 1.00 94.31 96 GLY A O 1
ATOM 721 N N . TRP A 1 97 ? -10.750 -12.260 0.961 1.00 96.12 97 TRP A N 1
ATOM 722 C CA . TRP A 1 97 ? -9.400 -12.118 0.426 1.00 96.12 97 TRP A CA 1
ATOM 723 C C . TRP A 1 97 ? -8.484 -13.258 0.883 1.00 96.12 97 TRP A C 1
ATOM 725 O O . TRP A 1 97 ? -8.745 -13.933 1.873 1.00 96.12 97 TRP A O 1
ATOM 735 N N . GLY A 1 98 ? -7.393 -13.495 0.154 1.00 94.75 98 GLY A N 1
ATOM 736 C CA . GLY A 1 98 ? -6.447 -14.556 0.506 1.00 94.75 98 GLY A CA 1
ATOM 737 C C . GLY A 1 98 ? -5.660 -14.245 1.785 1.00 94.75 98 GLY A C 1
ATOM 738 O O . GLY A 1 98 ? -5.189 -13.126 1.968 1.00 94.75 98 GLY A O 1
ATOM 739 N N . THR A 1 99 ? -5.433 -15.255 2.628 1.00 95.75 99 THR A N 1
ATOM 740 C CA . THR A 1 99 ? -4.670 -15.137 3.890 1.00 95.75 99 THR A CA 1
ATOM 741 C C . THR A 1 99 ? -3.175 -14.872 3.698 1.00 95.75 99 THR A C 1
ATOM 743 O O . THR A 1 99 ? -2.501 -14.430 4.624 1.00 95.75 99 THR A O 1
ATOM 746 N N . SER A 1 100 ? -2.646 -15.120 2.501 1.00 94.62 100 SER A N 1
ATOM 747 C CA . SER A 1 100 ? -1.261 -14.815 2.109 1.00 94.62 100 SER A CA 1
ATOM 748 C C . SER A 1 100 ? -1.201 -13.924 0.866 1.00 94.62 100 SER A C 1
ATOM 750 O O . SER A 1 100 ? -0.167 -13.853 0.204 1.00 94.62 100 SER A O 1
ATOM 752 N N . ALA A 1 101 ? -2.320 -13.284 0.507 1.00 93.75 101 ALA A N 1
ATOM 753 C CA . ALA A 1 101 ? -2.350 -12.375 -0.629 1.00 93.75 101 ALA A CA 1
ATOM 754 C C . ALA A 1 101 ? -1.449 -11.154 -0.358 1.00 93.75 101 ALA A C 1
ATOM 756 O O . ALA A 1 101 ? -1.389 -10.683 0.783 1.00 93.75 101 ALA A O 1
ATOM 757 N N . PRO A 1 102 ? -0.751 -10.633 -1.382 1.00 95.88 102 PRO A N 1
ATOM 758 C CA . PRO A 1 102 ? -0.041 -9.371 -1.252 1.00 95.88 102 PRO A CA 1
ATOM 759 C C . PRO A 1 102 ? -1.028 -8.236 -0.965 1.00 95.88 102 PRO A C 1
ATOM 761 O O . PRO A 1 102 ? -2.160 -8.233 -1.450 1.00 95.88 102 PRO A O 1
ATOM 764 N N . ILE A 1 103 ? -0.566 -7.270 -0.183 1.00 98.06 103 ILE A N 1
ATOM 765 C CA . ILE A 1 103 ? -1.256 -6.029 0.136 1.00 98.06 103 ILE A CA 1
ATOM 766 C C . ILE A 1 103 ? -0.582 -4.933 -0.686 1.00 98.06 103 ILE A C 1
ATOM 768 O O . ILE A 1 103 ? 0.577 -4.609 -0.443 1.00 98.06 103 ILE A O 1
ATOM 772 N N . SER A 1 104 ? -1.285 -4.385 -1.667 1.00 97.75 104 SER A N 1
ATOM 773 C CA . SER A 1 104 ? -0.789 -3.358 -2.575 1.00 97.75 104 SER A CA 1
ATOM 774 C C . SER A 1 104 ? -1.480 -2.019 -2.339 1.00 97.75 104 SER A C 1
ATOM 776 O O . SER A 1 104 ? -2.701 -1.960 -2.182 1.00 97.75 104 SER A O 1
ATOM 778 N N . VAL A 1 105 ? -0.716 -0.931 -2.361 1.00 98.25 105 VAL A N 1
ATOM 779 C CA . VAL A 1 105 ? -1.232 0.442 -2.348 1.00 98.25 105 VAL A CA 1
ATOM 780 C C . VAL A 1 105 ? -0.413 1.317 -3.287 1.00 98.25 105 VAL A C 1
ATOM 782 O O . VAL A 1 105 ? 0.800 1.437 -3.131 1.00 98.25 105 VAL A O 1
ATOM 785 N N . SER A 1 106 ? -1.093 1.917 -4.258 1.00 98.12 106 SER A N 1
ATOM 786 C CA . SER A 1 106 ? -0.492 2.803 -5.255 1.00 98.12 106 SER A CA 1
ATOM 787 C C . SER A 1 106 ? -0.684 4.267 -4.872 1.00 98.12 106 SER A C 1
ATOM 789 O O . SER A 1 106 ? -1.656 4.622 -4.193 1.00 98.12 106 SER A O 1
ATOM 791 N N . PHE A 1 107 ? 0.231 5.124 -5.316 1.00 98.25 107 PHE A N 1
ATOM 792 C CA . PHE A 1 107 ? 0.249 6.540 -4.957 1.00 98.25 107 PHE A CA 1
ATOM 793 C C . PHE A 1 107 ? 0.279 7.437 -6.195 1.00 98.25 107 PHE A C 1
ATOM 795 O O . PHE A 1 107 ? 0.999 7.190 -7.154 1.00 98.25 107 PHE A O 1
ATOM 802 N N . GLU A 1 108 ? -0.484 8.521 -6.159 1.00 96.69 108 GLU A N 1
ATOM 803 C CA . GLU A 1 108 ? -0.252 9.691 -6.992 1.00 96.69 108 GLU A CA 1
ATOM 804 C C . GLU A 1 108 ? 0.909 10.483 -6.391 1.00 96.69 108 GLU A C 1
ATOM 806 O O . GLU A 1 108 ? 0.907 10.818 -5.198 1.00 96.69 108 GLU A O 1
ATOM 811 N N . ARG A 1 109 ? 1.909 10.789 -7.220 1.00 95.50 109 ARG A N 1
ATOM 812 C CA . ARG A 1 109 ? 3.057 11.609 -6.822 1.00 95.50 109 ARG A CA 1
ATOM 813 C C . ARG A 1 109 ? 2.596 13.003 -6.384 1.00 95.50 109 ARG A C 1
ATOM 815 O O . ARG A 1 109 ? 1.624 13.545 -6.908 1.00 95.50 109 ARG A O 1
ATOM 822 N N . ALA A 1 110 ? 3.322 13.592 -5.434 1.00 94.25 110 ALA A N 1
ATOM 823 C CA . ALA A 1 110 ? 3.098 14.973 -5.013 1.00 94.25 110 ALA A CA 1
ATOM 824 C C . ALA A 1 110 ? 3.220 15.947 -6.202 1.00 94.25 110 ALA A C 1
ATOM 826 O O . ALA A 1 110 ? 3.994 15.718 -7.136 1.00 94.25 110 ALA A O 1
ATOM 827 N N . GLU A 1 111 ? 2.477 17.055 -6.163 1.00 91.56 111 GLU A N 1
ATOM 828 C CA . GLU A 1 111 ? 2.530 18.065 -7.223 1.00 91.56 111 GLU A CA 1
ATOM 829 C C . GLU A 1 111 ? 3.957 18.622 -7.370 1.00 91.56 111 GLU A C 1
ATOM 831 O O . GLU A 1 111 ? 4.583 19.048 -6.399 1.00 91.56 111 GLU A O 1
ATOM 836 N N . GLY A 1 112 ? 4.485 18.608 -8.597 1.00 87.12 112 GLY A N 1
ATOM 837 C CA . GLY A 1 112 ? 5.850 19.058 -8.878 1.00 87.12 112 GLY A CA 1
ATOM 838 C C . GLY A 1 112 ? 6.952 18.075 -8.466 1.00 87.12 112 GLY A C 1
ATOM 839 O O . GLY A 1 112 ? 8.127 18.440 -8.542 1.00 87.12 112 GLY A O 1
ATOM 840 N N . ALA A 1 113 ? 6.613 16.845 -8.059 1.00 87.94 113 ALA A N 1
ATOM 841 C CA . ALA A 1 113 ? 7.598 15.785 -7.873 1.00 87.94 113 ALA A CA 1
ATOM 842 C C . ALA A 1 113 ? 8.381 15.538 -9.173 1.00 87.94 113 ALA A C 1
ATOM 844 O O . ALA A 1 113 ? 7.826 15.563 -10.275 1.00 87.94 113 ALA A O 1
ATOM 845 N N . ALA A 1 114 ? 9.688 15.310 -9.044 1.00 84.06 114 ALA A N 1
ATOM 846 C CA . ALA A 1 114 ? 10.530 14.998 -10.190 1.00 84.06 114 ALA A CA 1
ATOM 847 C C . ALA A 1 114 ? 10.134 13.634 -10.784 1.00 84.06 114 ALA A C 1
ATOM 849 O O . ALA A 1 114 ? 9.855 12.695 -10.043 1.00 84.06 114 ALA A O 1
ATOM 850 N N . ALA A 1 115 ? 10.103 13.536 -12.117 1.00 79.25 115 ALA A N 1
ATOM 851 C CA . ALA A 1 115 ? 9.598 12.353 -12.820 1.00 79.25 115 ALA A CA 1
ATOM 852 C C . ALA A 1 115 ? 10.420 11.077 -12.552 1.00 79.25 115 ALA A C 1
ATOM 854 O O . ALA A 1 115 ? 9.876 9.983 -12.627 1.00 79.25 115 ALA A O 1
ATOM 855 N N . ASP A 1 116 ? 11.702 11.226 -12.207 1.00 79.00 116 ASP A N 1
ATOM 856 C CA . ASP A 1 116 ? 12.631 10.140 -11.873 1.00 79.00 116 ASP A CA 1
ATOM 857 C C . ASP A 1 116 ? 12.518 9.670 -10.410 1.00 79.00 116 ASP A C 1
ATOM 859 O O . ASP A 1 116 ? 13.174 8.705 -9.995 1.00 79.00 116 ASP A O 1
ATOM 863 N N . LYS A 1 117 ? 11.718 10.363 -9.590 1.00 88.31 117 LYS A N 1
ATOM 864 C CA . LYS A 1 117 ? 11.531 10.047 -8.174 1.00 88.31 117 LYS A CA 1
ATOM 865 C C . LYS A 1 117 ? 10.279 9.194 -7.959 1.00 88.31 117 LYS A C 1
A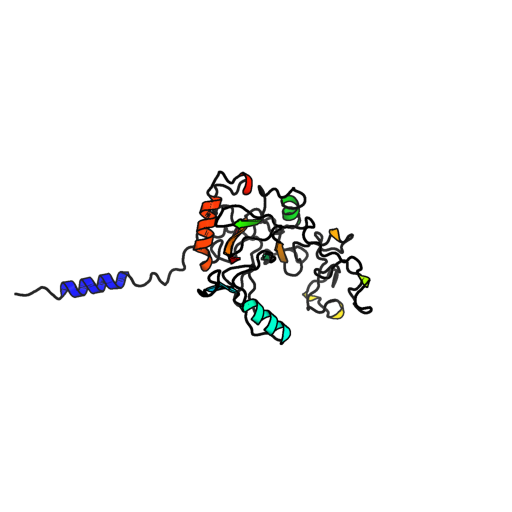TOM 867 O O . LYS A 1 117 ? 9.240 9.488 -8.544 1.00 88.31 117 LYS A O 1
ATOM 872 N N . PRO A 1 118 ? 10.357 8.190 -7.069 1.00 94.38 118 PRO A N 1
ATOM 873 C CA . PRO A 1 118 ? 9.184 7.425 -6.657 1.00 94.38 118 PRO A CA 1
ATOM 874 C C . PRO A 1 118 ? 8.204 8.321 -5.888 1.00 94.38 118 PRO A C 1
ATOM 876 O O . PRO A 1 118 ? 8.596 9.352 -5.332 1.00 94.38 118 PRO A O 1
ATOM 879 N N . ALA A 1 119 ? 6.938 7.926 -5.789 1.00 96.88 119 ALA A N 1
ATOM 880 C CA . ALA A 1 119 ? 5.943 8.689 -5.033 1.00 96.88 119 ALA A CA 1
ATOM 881 C C . ALA A 1 119 ? 6.275 8.806 -3.538 1.00 96.88 119 ALA A C 1
ATOM 883 O O . ALA A 1 119 ? 5.995 9.842 -2.934 1.00 96.88 119 ALA A O 1
ATOM 884 N N . ILE A 1 120 ? 6.891 7.775 -2.952 1.00 97.75 120 ILE A N 1
ATOM 885 C CA . ILE A 1 120 ? 7.219 7.686 -1.521 1.00 97.75 120 ILE A CA 1
ATOM 886 C C . ILE A 1 120 ? 8.730 7.657 -1.270 1.00 97.75 120 ILE A C 1
ATOM 888 O O . ILE A 1 120 ? 9.504 7.244 -2.131 1.00 97.75 120 ILE A O 1
ATOM 892 N N . ASP A 1 121 ? 9.150 8.062 -0.071 1.00 97.06 121 ASP A N 1
ATOM 893 C CA . ASP A 1 121 ? 10.547 7.986 0.358 1.00 97.06 121 ASP A CA 1
ATOM 894 C C . ASP A 1 121 ? 10.938 6.532 0.661 1.00 97.06 121 ASP A C 1
ATOM 896 O O . ASP A 1 121 ? 10.785 6.021 1.773 1.00 97.06 121 ASP A O 1
ATOM 900 N N . LEU A 1 122 ? 11.447 5.854 -0.366 1.00 96.94 122 LEU A N 1
ATOM 901 C CA . LEU A 1 122 ? 11.864 4.457 -0.278 1.00 96.94 122 LEU A CA 1
ATOM 902 C C . LEU A 1 122 ? 13.011 4.238 0.716 1.00 96.94 122 LEU A C 1
ATOM 904 O O . LEU A 1 122 ? 13.102 3.169 1.317 1.00 96.94 122 LEU A O 1
ATOM 908 N N . ALA A 1 123 ? 13.889 5.228 0.898 1.00 96.19 123 ALA A N 1
ATOM 909 C CA . ALA A 1 123 ? 15.012 5.105 1.819 1.00 96.19 123 ALA A CA 1
ATOM 910 C C . ALA A 1 123 ? 14.537 5.170 3.276 1.00 96.19 123 ALA A C 1
ATOM 912 O O . ALA A 1 123 ? 15.030 4.403 4.102 1.00 96.19 123 ALA A O 1
ATOM 913 N N . ASP A 1 124 ? 13.562 6.030 3.585 1.00 97.19 124 ASP A N 1
ATOM 914 C CA . ASP A 1 124 ? 12.952 6.096 4.920 1.00 97.19 124 ASP A CA 1
ATOM 915 C C . ASP A 1 124 ? 12.146 4.828 5.244 1.00 97.19 124 ASP A C 1
ATOM 917 O O . ASP A 1 124 ? 12.251 4.317 6.358 1.00 97.19 124 ASP A O 1
ATOM 921 N N . VAL A 1 125 ? 11.418 4.253 4.276 1.00 97.19 125 VAL A N 1
ATOM 922 C CA . VAL A 1 125 ? 10.731 2.959 4.469 1.00 97.19 125 VAL A CA 1
ATOM 923 C C . VAL A 1 125 ? 11.736 1.847 4.776 1.00 97.19 125 VAL A C 1
ATOM 925 O O . VAL A 1 125 ? 11.573 1.127 5.762 1.00 97.19 125 VAL A O 1
ATOM 928 N N . LEU A 1 126 ? 12.806 1.742 3.981 1.00 95.38 126 LEU A N 1
ATOM 929 C CA . LEU A 1 126 ? 13.853 0.741 4.185 1.00 95.38 126 LEU A CA 1
ATOM 930 C C . LEU A 1 126 ? 14.538 0.914 5.549 1.00 95.38 126 LEU A C 1
ATOM 932 O O . LEU A 1 126 ? 14.737 -0.059 6.267 1.00 95.38 126 LEU A O 1
ATOM 936 N N . ALA A 1 127 ? 14.858 2.151 5.937 1.00 96.12 127 ALA A N 1
ATOM 937 C CA . ALA A 1 127 ? 15.513 2.448 7.209 1.00 96.12 127 ALA A CA 1
ATOM 938 C C . ALA A 1 127 ? 14.663 2.092 8.441 1.00 96.12 127 ALA A C 1
ATOM 940 O O . ALA A 1 127 ? 15.223 1.916 9.522 1.00 96.12 127 ALA A O 1
ATOM 941 N N . ARG A 1 128 ? 13.334 2.023 8.290 1.00 96.06 128 ARG A N 1
ATOM 942 C CA . ARG A 1 128 ? 12.402 1.658 9.364 1.00 96.06 128 ARG A CA 1
ATOM 943 C C . ARG A 1 128 ? 12.148 0.157 9.442 1.00 96.06 128 ARG A C 1
ATOM 945 O O . ARG A 1 128 ? 12.133 -0.353 10.543 1.00 96.06 128 ARG A O 1
ATOM 952 N N . MET A 1 129 ? 11.969 -0.516 8.300 1.00 95.56 129 MET A N 1
ATOM 953 C CA . MET A 1 129 ? 11.375 -1.865 8.255 1.00 95.56 129 MET A CA 1
ATOM 954 C C . MET A 1 129 ? 12.313 -2.983 7.768 1.00 95.56 129 MET A C 1
ATOM 956 O O . MET A 1 129 ? 11.939 -4.158 7.764 1.00 95.56 129 MET A O 1
ATOM 960 N N . HIS A 1 130 ? 13.496 -2.650 7.243 1.00 93.19 130 HIS A N 1
ATOM 961 C CA . HIS A 1 130 ? 14.393 -3.642 6.648 1.00 93.19 130 HIS A CA 1
ATOM 962 C C . HIS A 1 130 ? 15.597 -3.933 7.546 1.00 93.19 130 HIS A C 1
ATOM 964 O O . HIS A 1 130 ? 16.388 -3.045 7.863 1.00 93.19 130 HIS A O 1
ATOM 970 N N . GLY A 1 131 ? 15.802 -5.212 7.868 1.00 91.06 131 GLY A N 1
ATOM 971 C CA . GLY A 1 131 ? 16.934 -5.686 8.665 1.00 91.06 131 GLY A CA 1
ATOM 972 C C . GLY A 1 131 ? 16.879 -5.287 10.143 1.00 91.06 131 GLY A C 1
ATOM 973 O O . GLY A 1 131 ? 17.917 -5.280 10.799 1.00 91.06 131 GLY A O 1
ATOM 974 N N . ASP A 1 132 ? 15.698 -4.957 10.660 1.00 93.50 132 ASP A N 1
ATOM 975 C CA . ASP A 1 132 ? 15.445 -4.433 12.009 1.00 93.50 132 ASP A CA 1
ATOM 976 C C . ASP A 1 132 ? 14.886 -5.489 12.986 1.00 93.50 132 ASP A C 1
ATOM 978 O O . ASP A 1 132 ? 14.467 -5.158 14.090 1.00 93.50 132 ASP A O 1
ATOM 982 N N . GLU A 1 133 ? 14.874 -6.763 12.581 1.00 92.19 133 GLU A N 1
ATOM 983 C CA . GLU A 1 133 ? 14.241 -7.871 13.315 1.00 92.19 133 GLU A CA 1
ATOM 984 C C . GLU A 1 133 ? 12.713 -7.723 13.490 1.00 92.19 133 GLU A C 1
ATOM 986 O O . GLU A 1 133 ? 12.131 -8.349 14.380 1.00 92.19 133 GLU A O 1
ATOM 991 N N . HIS A 1 134 ? 12.052 -6.984 12.588 1.00 92.25 134 HIS A N 1
ATOM 992 C CA . HIS A 1 134 ? 10.613 -6.689 12.604 1.00 92.25 134 HIS A CA 1
ATOM 993 C C . HIS A 1 134 ? 10.183 -5.853 13.824 1.00 92.25 134 HIS A C 1
ATOM 995 O O . HIS A 1 134 ? 9.202 -6.189 14.503 1.00 92.25 134 HIS A O 1
ATOM 1001 N N . ASP A 1 135 ? 10.910 -4.773 14.126 1.00 95.50 135 ASP A N 1
ATOM 1002 C CA . ASP A 1 135 ? 10.556 -3.819 15.181 1.00 95.50 135 ASP A CA 1
ATOM 1003 C C . ASP A 1 135 ? 9.431 -2.884 14.725 1.00 95.50 135 ASP A C 1
ATOM 1005 O O . ASP A 1 135 ? 9.621 -1.797 14.192 1.00 95.50 135 ASP A O 1
ATOM 1009 N N . LEU A 1 136 ? 8.214 -3.271 15.086 1.00 96.56 136 LEU A N 1
ATOM 1010 C CA . LEU A 1 136 ? 6.995 -2.553 14.729 1.00 96.56 136 LEU A CA 1
ATOM 1011 C C . LEU A 1 136 ? 6.889 -1.136 15.334 1.00 96.56 136 LEU A C 1
ATOM 1013 O O . LEU A 1 136 ? 6.010 -0.353 14.958 1.00 96.56 136 LEU A O 1
ATOM 1017 N N . SER A 1 137 ? 7.722 -0.767 16.309 1.00 96.06 137 SER A N 1
ATOM 1018 C CA . SER A 1 137 ? 7.515 0.441 17.116 1.00 96.06 137 SER A CA 1
ATOM 1019 C C . SER A 1 137 ? 7.532 1.747 16.310 1.00 96.06 137 SER A C 1
ATOM 1021 O O . SER A 1 137 ? 6.886 2.723 16.708 1.00 96.06 137 SER A O 1
ATOM 1023 N N . ASN A 1 138 ? 8.211 1.783 15.162 1.00 96.75 138 ASN A N 1
ATOM 1024 C CA . ASN A 1 138 ? 8.365 2.987 14.346 1.00 96.75 138 ASN A CA 1
ATOM 1025 C C . ASN A 1 138 ? 7.881 2.836 12.889 1.00 96.75 138 ASN A C 1
ATOM 1027 O O . ASN A 1 138 ? 8.110 3.755 12.090 1.00 96.75 138 ASN A O 1
ATOM 1031 N N . ASP A 1 139 ? 7.179 1.743 12.578 1.00 97.81 139 ASP A N 1
ATOM 1032 C CA . ASP A 1 139 ? 6.776 1.400 11.217 1.00 97.81 139 ASP A CA 1
ATOM 1033 C C . ASP A 1 139 ? 5.882 2.463 10.558 1.00 97.81 139 ASP A C 1
ATOM 1035 O O . ASP A 1 139 ? 4.997 3.053 11.196 1.00 97.81 139 ASP A O 1
ATOM 1039 N N . PRO A 1 140 ? 6.064 2.711 9.251 1.00 97.94 140 PRO A N 1
ATOM 1040 C CA . PRO A 1 140 ? 5.182 3.574 8.483 1.00 97.94 140 PRO A CA 1
ATOM 1041 C C . PRO A 1 140 ? 3.837 2.912 8.156 1.00 97.94 140 PRO A C 1
ATOM 1043 O O . PRO A 1 140 ? 2.847 3.635 7.988 1.00 97.94 140 PRO A O 1
ATOM 1046 N N . VAL A 1 141 ? 3.776 1.574 8.104 1.00 98.12 141 VAL A N 1
ATOM 1047 C CA . VAL A 1 141 ? 2.582 0.802 7.733 1.00 98.12 141 VAL A CA 1
ATOM 1048 C C . VAL A 1 141 ? 2.358 -0.375 8.681 1.00 98.12 141 VAL A C 1
ATOM 1050 O O . VAL A 1 141 ? 3.291 -1.098 8.997 1.00 98.12 141 VAL A O 1
ATOM 1053 N N . TYR A 1 142 ? 1.105 -0.609 9.078 1.00 98.44 142 TYR A N 1
ATOM 1054 C CA . TYR A 1 142 ? 0.710 -1.750 9.910 1.00 98.44 142 TYR A CA 1
ATOM 1055 C C . TYR A 1 142 ? -0.419 -2.557 9.272 1.00 98.44 142 TYR A C 1
ATOM 1057 O O . TYR A 1 142 ? -1.326 -1.988 8.669 1.00 98.44 142 TYR A O 1
ATOM 1065 N N . VAL A 1 143 ? -0.430 -3.871 9.508 1.00 98.38 143 VAL A N 1
ATOM 1066 C CA . VAL A 1 143 ? -1.580 -4.751 9.245 1.00 98.38 143 VAL A CA 1
ATOM 1067 C C . VAL A 1 143 ? -2.097 -5.260 10.583 1.00 98.38 143 VAL A C 1
ATOM 1069 O O . VAL A 1 143 ? -1.447 -6.069 11.230 1.00 98.38 143 VAL A O 1
ATOM 1072 N N . VAL A 1 144 ? -3.247 -4.772 11.037 1.00 98.62 144 VAL A N 1
ATOM 1073 C CA . VAL A 1 144 ? -3.756 -4.999 12.395 1.00 98.62 144 VAL A CA 1
ATOM 1074 C C . VAL A 1 144 ? -4.933 -5.959 12.369 1.00 98.62 144 VAL A C 1
ATOM 1076 O O . VAL A 1 144 ? -5.939 -5.695 11.715 1.00 98.62 144 VAL A O 1
ATOM 1079 N N . ASN A 1 145 ? -4.849 -7.045 13.133 1.00 98.44 145 ASN A N 1
ATOM 1080 C CA . ASN A 1 145 ? -5.985 -7.929 13.371 1.00 98.44 145 ASN A CA 1
ATOM 1081 C C . ASN A 1 145 ? -7.034 -7.194 14.222 1.00 98.44 145 ASN A C 1
ATOM 1083 O O . ASN A 1 145 ? -6.787 -6.901 15.393 1.00 98.44 145 ASN A O 1
ATOM 1087 N N . LEU A 1 146 ? -8.221 -6.908 13.678 1.00 98.38 146 LEU A N 1
ATOM 1088 C CA . LEU A 1 146 ? -9.231 -6.119 14.397 1.00 98.38 146 LEU A CA 1
ATOM 1089 C C . LEU A 1 146 ? -9.922 -6.882 15.532 1.00 98.38 146 LEU A C 1
ATOM 1091 O O . LEU A 1 146 ? -10.605 -6.263 16.348 1.00 98.38 146 LEU A O 1
ATOM 1095 N N . ARG A 1 147 ? -9.754 -8.208 15.608 1.00 97.50 147 ARG A N 1
ATOM 1096 C CA . ARG A 1 147 ? -10.254 -9.028 16.719 1.00 97.50 147 ARG A CA 1
ATOM 1097 C C . ARG A 1 147 ? -9.323 -8.961 17.927 1.00 97.50 147 ARG A C 1
ATOM 1099 O O . ARG A 1 147 ? -9.809 -8.907 19.053 1.00 97.50 147 ARG A O 1
ATOM 1106 N N . THR A 1 148 ? -8.010 -9.002 17.712 1.00 97.00 148 THR A N 1
ATOM 1107 C CA . THR A 1 148 ? -7.016 -9.094 18.801 1.00 97.00 148 THR A CA 1
ATOM 1108 C C . THR A 1 148 ? -6.291 -7.779 19.082 1.00 97.00 148 THR A C 1
ATOM 1110 O O . THR A 1 148 ? -5.743 -7.610 20.168 1.00 97.00 148 THR A O 1
ATOM 1113 N N . GLY A 1 149 ? -6.279 -6.850 18.125 1.00 97.25 149 GLY A N 1
ATOM 1114 C CA . GLY A 1 149 ? -5.478 -5.627 18.161 1.00 97.25 149 GLY A CA 1
ATOM 1115 C C . GLY A 1 149 ? -3.985 -5.849 17.919 1.00 97.25 149 GLY A C 1
ATOM 1116 O O . GLY A 1 149 ? -3.205 -4.914 18.086 1.00 97.25 149 GLY A O 1
ATOM 1117 N N . VAL A 1 150 ? -3.581 -7.068 17.549 1.00 96.88 150 VAL A N 1
ATOM 1118 C CA . VAL A 1 150 ? -2.178 -7.427 17.320 1.00 96.88 150 VAL A CA 1
ATOM 1119 C C . VAL A 1 150 ? -1.803 -7.119 15.863 1.00 96.88 150 VAL A C 1
ATOM 1121 O O . VAL A 1 150 ? -2.526 -7.550 14.956 1.00 96.88 150 VAL A O 1
ATOM 1124 N N . PRO A 1 151 ? -0.715 -6.370 15.617 1.00 97.44 151 PRO A N 1
ATOM 1125 C CA . PRO A 1 151 ? -0.169 -6.194 14.274 1.00 97.44 151 PRO A CA 1
ATOM 1126 C C . PRO A 1 151 ? 0.497 -7.474 13.749 1.00 97.44 151 PRO A C 1
ATOM 1128 O O . PRO A 1 151 ? 1.054 -8.266 14.507 1.00 97.44 151 PRO A O 1
ATOM 1131 N N . MET A 1 152 ? 0.449 -7.654 12.435 1.00 97.25 152 MET A N 1
ATOM 1132 C CA . MET A 1 152 ? 1.057 -8.761 11.705 1.00 97.25 152 MET A CA 1
ATOM 1133 C C . MET A 1 152 ? 2.369 -8.310 11.069 1.00 97.25 152 MET A C 1
ATOM 1135 O O . MET A 1 152 ? 2.453 -7.195 10.557 1.00 97.25 152 MET A O 1
ATOM 1139 N N . PHE A 1 153 ? 3.361 -9.200 11.043 1.00 96.19 153 PHE A N 1
ATOM 1140 C CA . PHE A 1 153 ? 4.618 -8.942 10.346 1.00 96.19 153 PHE A CA 1
ATOM 1141 C C . PHE A 1 153 ? 4.437 -9.007 8.830 1.00 96.19 153 PHE A C 1
ATOM 1143 O O . PHE A 1 153 ? 3.813 -9.939 8.304 1.00 96.19 153 PHE A O 1
ATOM 1150 N N . VAL A 1 154 ? 5.022 -8.035 8.137 1.00 95.88 154 VAL A N 1
ATOM 1151 C CA . VAL A 1 154 ? 5.008 -7.926 6.679 1.00 95.88 154 VAL A CA 1
ATOM 1152 C C . VAL A 1 154 ? 6.429 -7.847 6.140 1.00 95.88 154 VAL A C 1
ATOM 1154 O O . VAL A 1 154 ? 7.309 -7.264 6.763 1.00 95.88 154 VAL A O 1
ATOM 1157 N N . ASP A 1 155 ? 6.660 -8.456 4.983 1.00 94.88 155 ASP A N 1
ATOM 1158 C CA . ASP A 1 155 ? 7.957 -8.417 4.319 1.00 94.88 155 ASP A CA 1
ATOM 1159 C C . ASP A 1 155 ? 8.126 -7.121 3.516 1.00 94.88 155 ASP A C 1
ATOM 1161 O O . ASP A 1 155 ? 7.294 -6.804 2.663 1.00 94.88 155 ASP A O 1
ATOM 1165 N N . VAL A 1 156 ? 9.234 -6.419 3.771 1.00 93.00 156 VAL A N 1
ATOM 1166 C CA . VAL A 1 156 ? 9.692 -5.217 3.052 1.00 93.00 156 VAL A CA 1
ATOM 1167 C C . VAL A 1 156 ? 11.107 -5.462 2.515 1.00 93.00 156 VAL A C 1
ATOM 1169 O O . VAL A 1 156 ? 12.045 -4.707 2.750 1.00 93.00 156 VAL A O 1
ATOM 1172 N N . GLY A 1 157 ? 11.282 -6.591 1.823 1.00 89.25 157 GLY A N 1
ATOM 1173 C CA . GLY A 1 157 ? 12.551 -6.956 1.187 1.00 89.25 157 GLY A CA 1
ATOM 1174 C C . GLY A 1 157 ? 13.540 -7.704 2.079 1.00 89.25 157 GLY A C 1
ATOM 1175 O O . GLY A 1 157 ? 14.696 -7.834 1.702 1.00 89.25 157 GLY A O 1
ATOM 1176 N N . ASN A 1 158 ? 13.106 -8.267 3.212 1.00 90.50 158 ASN A N 1
ATOM 1177 C CA . ASN A 1 158 ? 13.953 -9.082 4.094 1.00 90.50 158 ASN A CA 1
ATOM 1178 C C . ASN A 1 158 ? 14.226 -10.497 3.528 1.00 90.50 158 ASN A C 1
ATOM 1180 O O . ASN A 1 158 ? 14.843 -11.332 4.191 1.00 90.50 158 ASN A O 1
ATOM 1184 N N . GLY A 1 159 ? 13.761 -10.792 2.309 1.00 89.69 159 GLY A N 1
ATOM 1185 C CA . GLY A 1 159 ? 14.053 -12.036 1.594 1.00 89.69 159 GLY A CA 1
ATOM 1186 C C . GLY A 1 159 ? 13.118 -13.203 1.915 1.00 89.69 159 GLY A C 1
ATOM 1187 O O . GLY A 1 159 ? 13.417 -14.332 1.527 1.00 89.69 159 GLY A O 1
ATOM 1188 N N . TYR A 1 160 ? 11.979 -12.962 2.576 1.00 92.25 160 TYR A N 1
ATOM 1189 C CA . TYR A 1 160 ? 10.962 -14.001 2.808 1.00 92.25 160 TYR A CA 1
ATOM 1190 C C . TYR A 1 160 ? 10.258 -14.420 1.511 1.00 92.25 160 TYR A C 1
ATOM 1192 O O . TYR A 1 160 ? 9.812 -15.562 1.390 1.00 92.25 160 TYR A O 1
ATOM 1200 N N . TYR A 1 161 ? 10.210 -13.521 0.523 1.00 91.31 161 TYR A N 1
ATOM 1201 C CA . TYR A 1 161 ? 9.637 -13.769 -0.797 1.00 91.31 161 TYR A CA 1
ATOM 1202 C C . TYR A 1 161 ? 10.635 -13.459 -1.927 1.00 91.31 161 TYR A C 1
ATOM 1204 O O . TYR A 1 161 ? 10.471 -12.463 -2.636 1.00 91.31 161 TYR A O 1
ATOM 1212 N N . PRO A 1 162 ? 11.674 -14.292 -2.125 1.00 88.62 162 PRO A N 1
ATOM 1213 C CA . PRO A 1 162 ? 12.671 -14.048 -3.158 1.00 88.62 162 PRO A CA 1
ATOM 1214 C C . PRO A 1 162 ? 12.059 -14.194 -4.557 1.00 88.62 162 PRO A C 1
ATOM 1216 O O . PRO A 1 162 ? 11.354 -15.162 -4.843 1.00 88.62 162 PRO A O 1
ATOM 1219 N N . VAL A 1 163 ? 12.373 -13.248 -5.442 1.00 89.19 163 VAL A N 1
ATOM 1220 C CA . VAL A 1 163 ? 11.968 -13.271 -6.863 1.00 89.19 163 VAL A CA 1
ATOM 1221 C C . VAL A 1 163 ? 13.106 -13.692 -7.798 1.00 89.19 163 VAL A C 1
ATOM 1223 O O . VAL A 1 163 ? 12.905 -13.839 -9.000 1.00 89.19 163 VAL A O 1
ATOM 1226 N N . THR A 1 164 ? 14.307 -13.895 -7.252 1.00 89.31 164 THR A N 1
ATOM 1227 C CA . THR A 1 164 ? 15.516 -14.167 -8.029 1.00 89.31 164 THR A CA 1
ATOM 1228 C C . THR A 1 164 ? 15.469 -15.526 -8.726 1.00 89.31 164 THR A C 1
ATOM 1230 O O . THR A 1 164 ? 15.209 -16.567 -8.117 1.00 89.31 164 THR A O 1
ATOM 1233 N N . LEU A 1 165 ? 15.807 -15.527 -10.010 1.00 88.81 165 LEU A N 1
ATOM 1234 C CA . LEU A 1 165 ? 15.983 -16.713 -10.827 1.00 88.81 165 LEU A CA 1
ATOM 1235 C C . LEU A 1 165 ? 17.324 -17.385 -10.542 1.00 88.81 165 LEU A C 1
ATOM 1237 O O . LEU A 1 165 ? 18.379 -16.755 -10.527 1.00 88.81 165 LEU A O 1
ATOM 1241 N N . ARG A 1 166 ? 17.296 -18.713 -10.399 1.00 86.88 166 ARG A N 1
ATOM 1242 C CA . ARG A 1 166 ? 18.521 -19.519 -10.288 1.00 86.88 166 ARG A CA 1
ATOM 1243 C C . ARG A 1 166 ? 19.307 -19.580 -11.603 1.00 86.88 166 ARG A C 1
ATOM 1245 O O . ARG A 1 166 ? 20.523 -19.718 -11.573 1.00 86.88 166 ARG A O 1
ATOM 1252 N N . ASP A 1 167 ? 18.603 -19.570 -12.732 1.00 87.06 167 ASP A N 1
ATOM 1253 C CA . ASP A 1 167 ? 19.176 -19.694 -14.075 1.00 87.06 167 ASP A CA 1
ATOM 1254 C C . ASP A 1 167 ? 18.399 -18.784 -15.045 1.00 87.06 167 ASP A C 1
ATOM 1256 O O . ASP A 1 167 ? 17.372 -19.221 -15.576 1.00 87.06 167 ASP A O 1
ATOM 1260 N N . PRO A 1 168 ? 18.829 -17.517 -15.215 1.00 83.75 168 PRO A N 1
ATOM 1261 C CA . PRO A 1 168 ? 18.174 -16.535 -16.088 1.00 83.75 168 PRO A CA 1
ATOM 1262 C C . PRO A 1 168 ? 17.975 -17.033 -17.522 1.00 83.75 168 PRO A C 1
ATOM 1264 O O . PRO A 1 168 ? 16.892 -16.939 -18.090 1.00 83.75 168 PRO A O 1
ATOM 1267 N N . TRP A 1 169 ? 18.995 -17.696 -18.066 1.00 84.56 169 TRP A N 1
ATOM 1268 C CA . TRP A 1 169 ? 19.063 -18.091 -19.473 1.00 84.56 169 TRP A CA 1
ATOM 1269 C C . TRP A 1 169 ? 18.261 -19.349 -19.810 1.00 84.56 169 TRP A C 1
ATOM 1271 O O . TRP A 1 169 ? 18.293 -19.824 -20.945 1.00 84.56 169 TRP A O 1
ATOM 1281 N N . ARG A 1 170 ? 17.564 -19.936 -18.830 1.00 85.06 170 ARG A N 1
ATOM 1282 C CA . ARG A 1 170 ? 16.820 -21.187 -19.018 1.00 85.06 170 ARG A CA 1
ATOM 1283 C C . ARG A 1 170 ? 15.572 -21.026 -19.887 1.00 85.06 170 ARG A C 1
ATOM 1285 O O . ARG A 1 170 ? 15.039 -22.028 -20.370 1.00 85.06 170 ARG A O 1
ATOM 1292 N N . TYR A 1 171 ? 15.078 -19.802 -20.026 1.00 77.38 171 TYR A N 1
ATOM 1293 C CA . TYR A 1 171 ? 13.858 -19.508 -20.764 1.00 77.38 171 TYR A CA 1
ATOM 1294 C C . TYR A 1 171 ? 14.118 -19.425 -22.275 1.00 77.38 171 TYR A C 1
ATOM 1296 O O . TYR A 1 171 ? 15.027 -20.061 -22.808 1.00 77.38 171 TYR A O 1
ATOM 1304 N N . PHE A 1 172 ? 13.225 -18.765 -23.005 1.00 79.12 172 PHE A N 1
ATOM 1305 C CA . PHE A 1 172 ? 13.178 -18.844 -24.457 1.00 79.12 172 PHE A CA 1
ATOM 1306 C C . PHE A 1 172 ? 14.457 -18.254 -25.096 1.00 79.12 172 PHE A C 1
ATOM 1308 O O . PHE A 1 172 ? 14.859 -17.156 -24.729 1.00 79.12 172 PHE A O 1
ATOM 1315 N N . PRO A 1 173 ? 15.107 -18.927 -26.071 1.00 79.62 173 PRO A N 1
ATOM 1316 C CA . PRO A 1 173 ? 16.384 -18.459 -26.632 1.00 79.62 173 PRO A CA 1
ATOM 1317 C C . PRO A 1 173 ? 16.353 -17.087 -27.318 1.00 79.62 173 PRO A C 1
ATOM 1319 O O . PRO A 1 173 ? 17.405 -16.477 -27.478 1.00 79.62 173 PRO A O 1
ATOM 1322 N N . ASN A 1 174 ? 15.172 -16.628 -27.746 1.00 82.31 174 ASN A N 1
ATOM 1323 C CA . ASN A 1 174 ? 14.979 -15.306 -28.349 1.00 82.31 174 ASN A CA 1
ATOM 1324 C C . ASN A 1 174 ? 14.257 -14.340 -27.397 1.00 82.31 174 ASN A C 1
ATOM 1326 O O . ASN A 1 174 ? 13.691 -13.355 -27.857 1.00 82.31 174 ASN A O 1
ATOM 1330 N N . ASP A 1 175 ? 14.186 -14.664 -26.107 1.00 81.19 175 ASP A N 1
ATOM 1331 C CA . ASP A 1 175 ? 13.668 -13.741 -25.108 1.00 81.19 175 ASP A CA 1
ATOM 1332 C C . ASP A 1 175 ? 14.665 -12.598 -24.941 1.00 81.19 175 ASP A C 1
ATOM 1334 O O . ASP A 1 175 ? 15.824 -12.806 -24.567 1.00 81.19 175 ASP A O 1
ATOM 1338 N N . GLU A 1 176 ? 14.219 -11.385 -25.245 1.00 77.56 176 GLU A N 1
ATOM 1339 C CA . GLU A 1 176 ? 15.051 -10.204 -25.099 1.00 77.56 176 GLU A CA 1
ATOM 1340 C C . GLU A 1 176 ? 15.439 -10.007 -23.632 1.00 77.56 176 GLU A C 1
ATOM 1342 O O . GLU A 1 176 ? 16.545 -9.546 -23.380 1.00 77.56 176 GLU A O 1
ATOM 1347 N N . LYS A 1 177 ? 14.628 -10.456 -22.669 1.00 80.38 177 LYS A N 1
ATOM 1348 C CA . LYS A 1 177 ? 14.864 -10.353 -21.222 1.00 80.38 177 LYS A CA 1
ATOM 1349 C C . LYS A 1 177 ? 15.555 -11.596 -20.619 1.00 80.38 177 LYS A C 1
ATOM 1351 O O . LYS A 1 177 ? 15.695 -11.709 -19.405 1.00 80.38 177 LYS A O 1
ATOM 1356 N N . ALA A 1 178 ? 16.105 -12.509 -21.437 1.00 81.00 178 ALA A N 1
ATOM 1357 C CA . ALA A 1 178 ? 16.719 -13.774 -20.979 1.00 81.00 178 ALA A CA 1
ATOM 1358 C C . ALA A 1 178 ? 17.892 -13.635 -19.978 1.00 81.00 178 ALA A C 1
ATOM 1360 O O . ALA A 1 178 ? 18.272 -14.605 -19.322 1.00 81.00 178 ALA A O 1
ATOM 1361 N N . GLY A 1 179 ? 18.511 -12.456 -19.886 1.00 80.94 179 GLY A N 1
ATOM 1362 C CA . GLY A 1 179 ? 19.614 -12.185 -18.960 1.00 80.94 179 GLY A CA 1
ATOM 1363 C C . GLY A 1 179 ? 19.182 -11.665 -17.588 1.00 80.94 179 GLY A C 1
ATOM 1364 O O . GLY A 1 179 ? 20.043 -11.439 -16.735 1.00 80.94 179 GLY A O 1
ATOM 1365 N N . GLU A 1 180 ? 17.888 -11.438 -17.371 1.00 86.56 180 GLU A N 1
ATOM 1366 C CA . GLU A 1 180 ? 17.393 -10.753 -16.182 1.00 86.56 180 GLU A CA 1
ATOM 1367 C C . GLU A 1 180 ? 17.348 -11.638 -14.941 1.00 86.56 180 GLU A C 1
ATOM 1369 O O . GLU A 1 180 ? 17.156 -12.853 -14.975 1.00 86.56 180 GLU A O 1
ATOM 1374 N N . SER A 1 181 ? 17.552 -11.003 -13.790 1.00 86.56 181 SER A N 1
ATOM 1375 C CA . SER A 1 181 ? 17.659 -11.717 -12.519 1.00 86.56 181 SER A CA 1
ATOM 1376 C C . SER A 1 181 ? 16.315 -12.189 -11.965 1.00 86.56 181 SER A C 1
ATOM 1378 O O . SER A 1 181 ? 16.306 -12.986 -11.027 1.00 86.56 181 SER A O 1
ATOM 1380 N N . ASN A 1 182 ? 15.192 -11.714 -12.506 1.00 89.31 182 ASN A N 1
ATOM 1381 C CA . ASN A 1 182 ? 13.838 -12.018 -12.052 1.00 89.31 182 ASN A CA 1
ATOM 1382 C C . ASN A 1 182 ? 12.835 -11.895 -13.224 1.00 89.31 182 ASN A C 1
ATOM 1384 O O . ASN A 1 182 ? 13.220 -11.448 -14.296 1.00 89.31 182 ASN A O 1
ATOM 1388 N N . LEU A 1 183 ? 11.581 -12.323 -13.030 1.00 87.19 183 LEU A N 1
ATOM 1389 C CA . LEU A 1 183 ? 10.508 -12.235 -14.047 1.00 87.19 183 LEU A CA 1
ATOM 1390 C C . LEU A 1 183 ? 9.363 -11.286 -13.653 1.00 87.19 183 LEU A C 1
ATOM 1392 O O . LEU A 1 183 ? 8.326 -11.279 -14.306 1.00 87.19 183 LEU A O 1
ATOM 1396 N N . VAL A 1 184 ? 9.478 -10.615 -12.508 1.00 88.88 184 VAL A N 1
ATOM 1397 C CA . VAL A 1 184 ? 8.366 -9.900 -11.863 1.00 88.88 184 VAL A CA 1
ATOM 1398 C C . VAL A 1 184 ? 8.512 -8.390 -11.997 1.00 88.88 184 VAL A C 1
ATOM 1400 O O . VAL A 1 184 ? 7.508 -7.703 -12.114 1.00 88.88 184 VAL A O 1
ATOM 1403 N N . PHE A 1 185 ? 9.740 -7.889 -11.933 1.00 91.00 185 PHE A N 1
ATOM 1404 C CA . PHE A 1 185 ? 10.064 -6.475 -11.879 1.00 91.00 185 PHE A CA 1
ATOM 1405 C C . PHE A 1 185 ? 11.105 -6.132 -12.925 1.00 91.00 185 PHE A C 1
ATOM 1407 O O . PHE A 1 185 ? 12.089 -6.868 -13.074 1.00 91.00 185 PHE A O 1
ATOM 1414 N N . GLU A 1 186 ? 10.922 -4.968 -13.535 1.00 89.31 186 GLU A N 1
ATOM 1415 C CA . GLU A 1 186 ? 11.838 -4.434 -14.525 1.00 89.31 186 GLU A CA 1
ATOM 1416 C C . GLU A 1 186 ? 13.225 -4.162 -13.924 1.00 89.31 186 GLU A C 1
ATOM 1418 O O . GLU A 1 186 ? 13.362 -3.646 -12.809 1.00 89.31 186 GLU A O 1
ATOM 1423 N N . THR A 1 187 ? 14.285 -4.531 -14.643 1.00 89.12 187 THR A N 1
ATOM 1424 C CA . THR A 1 187 ? 15.678 -4.331 -14.205 1.00 89.12 187 THR A CA 1
ATOM 1425 C C . THR A 1 187 ? 16.534 -3.535 -15.186 1.00 89.12 187 THR A C 1
ATOM 1427 O O . THR A 1 187 ? 17.692 -3.212 -14.888 1.00 89.12 187 THR A O 1
ATOM 1430 N N . VAL A 1 188 ? 15.963 -3.181 -16.327 1.00 88.62 188 VAL A N 1
ATOM 1431 C CA . VAL A 1 188 ? 16.556 -2.508 -17.473 1.00 88.62 188 VAL A CA 1
ATOM 1432 C C . VAL A 1 188 ? 16.030 -1.078 -17.528 1.00 88.62 188 VAL A C 1
ATOM 1434 O O . VAL A 1 188 ? 14.908 -0.779 -17.152 1.00 88.62 188 VAL A O 1
ATOM 1437 N N . GLU A 1 189 ? 16.908 -0.169 -17.941 1.00 90.94 189 GLU A N 1
ATOM 1438 C CA . GLU A 1 189 ? 16.528 1.211 -18.218 1.00 90.94 189 GLU A CA 1
ATOM 1439 C C . GLU A 1 189 ? 16.052 1.336 -19.657 1.00 90.94 189 GLU A C 1
ATOM 1441 O O . GLU A 1 189 ? 16.798 1.019 -20.592 1.00 90.94 189 GLU A O 1
ATOM 1446 N N . GLU A 1 190 ? 14.864 1.895 -19.819 1.00 91.25 190 GLU A N 1
ATOM 1447 C CA . GLU A 1 190 ? 14.266 2.196 -21.104 1.00 91.25 190 GLU A CA 1
ATOM 1448 C C . GLU A 1 190 ? 14.269 3.698 -21.352 1.00 91.25 190 GLU A C 1
ATOM 1450 O O . GLU A 1 190 ? 13.981 4.519 -20.485 1.00 91.25 190 GLU A O 1
ATOM 1455 N N . GLY A 1 191 ? 14.657 4.093 -22.565 1.00 88.56 191 GLY A N 1
ATOM 1456 C CA . GLY A 1 191 ? 14.660 5.506 -22.935 1.00 88.56 191 GLY A CA 1
ATOM 1457 C C . GLY A 1 191 ? 15.504 6.400 -22.017 1.00 88.56 191 GLY A C 1
ATOM 1458 O O . GLY A 1 191 ? 15.087 7.511 -21.719 1.00 88.56 191 GLY A O 1
ATOM 1459 N N . ALA A 1 192 ? 16.697 5.956 -21.605 1.00 89.00 192 ALA A N 1
ATOM 1460 C CA . ALA A 1 192 ? 17.579 6.689 -20.691 1.00 89.00 192 ALA A CA 1
ATOM 1461 C C . ALA A 1 192 ? 17.654 8.209 -20.962 1.00 89.00 192 ALA A C 1
ATOM 1463 O O . ALA A 1 192 ? 18.115 8.661 -22.017 1.00 89.00 192 ALA A O 1
ATOM 1464 N N . GLY A 1 193 ? 17.239 9.007 -19.973 1.00 85.81 193 GLY A N 1
ATOM 1465 C CA . GLY A 1 193 ? 17.221 10.475 -20.045 1.00 85.81 193 GLY A CA 1
ATOM 1466 C C . GLY A 1 193 ? 16.057 11.073 -20.845 1.00 85.81 193 GLY A C 1
ATOM 1467 O O . GLY A 1 193 ? 16.005 12.292 -21.028 1.00 85.81 193 GLY A O 1
ATOM 1468 N N . LEU A 1 194 ? 15.131 10.245 -21.320 1.00 89.12 194 LEU A N 1
ATOM 1469 C CA . LEU A 1 194 ? 13.853 10.656 -21.879 1.00 89.12 194 LEU A CA 1
ATOM 1470 C C . LEU A 1 194 ? 12.787 10.664 -20.785 1.00 89.12 194 LEU A C 1
ATOM 1472 O O . LEU A 1 194 ? 12.928 10.074 -19.721 1.00 89.12 194 LEU A O 1
ATOM 1476 N N . THR A 1 195 ? 11.705 11.375 -21.067 1.00 88.06 195 THR A N 1
ATOM 1477 C CA . THR A 1 195 ? 10.447 11.221 -20.339 1.00 88.06 195 THR A CA 1
ATOM 1478 C C . THR A 1 195 ? 9.505 10.372 -21.182 1.00 88.06 195 THR A C 1
ATOM 1480 O O . THR A 1 195 ? 9.743 10.200 -22.380 1.00 88.06 195 THR A O 1
ATOM 1483 N N . GLN A 1 196 ? 8.373 9.956 -20.613 1.00 89.81 196 GLN A N 1
ATOM 1484 C CA . GLN A 1 196 ? 7.324 9.253 -21.357 1.00 89.81 196 GLN A CA 1
ATOM 1485 C C . GLN A 1 196 ? 6.884 9.978 -22.646 1.00 89.81 196 GLN A C 1
ATOM 1487 O O . GLN A 1 196 ? 6.498 9.351 -23.625 1.00 89.81 196 GLN A O 1
ATOM 1492 N N . ALA A 1 197 ? 6.994 11.312 -22.711 1.00 91.25 197 ALA A N 1
ATOM 1493 C CA . ALA A 1 197 ? 6.685 12.072 -23.927 1.00 91.25 197 ALA A CA 1
ATOM 1494 C C . ALA A 1 197 ? 7.646 11.785 -25.101 1.00 91.25 197 ALA A C 1
ATOM 1496 O O . ALA A 1 197 ? 7.328 12.086 -26.251 1.00 91.25 197 ALA A O 1
ATOM 1497 N N . GLY A 1 198 ? 8.828 11.239 -24.814 1.00 91.94 198 GLY A N 1
ATOM 1498 C CA . GLY A 1 198 ? 9.817 10.784 -25.786 1.00 91.94 198 GLY A CA 1
ATOM 1499 C C . GLY A 1 198 ? 9.661 9.321 -26.201 1.00 91.94 198 GLY A C 1
ATOM 1500 O O . GLY A 1 198 ? 10.544 8.837 -26.913 1.00 91.94 198 GLY A O 1
ATOM 1501 N N . TYR A 1 199 ? 8.588 8.644 -25.770 1.00 94.88 199 TYR A N 1
ATOM 1502 C CA . TYR A 1 199 ? 8.319 7.233 -26.046 1.00 94.88 199 TYR A CA 1
ATOM 1503 C C . TYR A 1 199 ? 8.450 6.891 -27.531 1.00 94.88 199 TYR A C 1
ATOM 1505 O O . TYR A 1 199 ? 7.969 7.610 -28.416 1.00 94.88 199 TYR A O 1
ATOM 1513 N N . ARG A 1 200 ? 9.094 5.753 -27.790 1.00 94.44 200 ARG A N 1
ATOM 1514 C CA . ARG A 1 200 ? 9.136 5.101 -29.097 1.00 94.44 200 ARG A CA 1
ATOM 1515 C C . ARG A 1 200 ? 9.005 3.597 -28.874 1.00 94.44 200 ARG A C 1
ATOM 1517 O O . ARG A 1 200 ? 9.690 3.104 -27.982 1.00 94.44 200 ARG A O 1
ATOM 1524 N N . PRO A 1 201 ? 8.228 2.874 -29.699 1.00 93.12 201 PRO A N 1
ATOM 1525 C CA . PRO A 1 201 ? 8.030 1.437 -29.518 1.00 93.12 201 PRO A CA 1
ATOM 1526 C C . PRO A 1 201 ? 9.317 0.605 -29.518 1.00 93.12 201 PRO A C 1
ATOM 1528 O O . PRO A 1 201 ? 9.315 -0.503 -29.016 1.00 93.12 201 PRO A O 1
ATOM 1531 N N . GLU A 1 202 ? 10.415 1.098 -30.102 1.00 91.50 202 GLU A N 1
ATOM 1532 C CA . GLU A 1 202 ? 11.688 0.362 -30.128 1.00 91.50 202 GLU A CA 1
ATOM 1533 C C . GLU A 1 202 ? 12.519 0.519 -28.843 1.00 91.50 202 GLU A C 1
ATOM 1535 O O . GLU A 1 202 ? 13.579 -0.095 -28.729 1.00 91.50 202 GLU A O 1
ATOM 1540 N N . LEU A 1 203 ? 12.106 1.405 -27.933 1.00 92.06 203 LEU A N 1
ATOM 1541 C CA . LEU A 1 203 ? 12.756 1.627 -26.637 1.00 92.06 203 LEU A CA 1
ATOM 1542 C C . LEU A 1 203 ? 12.078 0.864 -25.495 1.00 92.06 203 LEU A C 1
ATOM 1544 O O . LEU A 1 203 ? 12.690 0.760 -24.440 1.00 92.06 203 LEU A O 1
ATOM 1548 N N . ASP A 1 204 ? 10.866 0.378 -25.744 1.00 91.12 204 ASP A N 1
ATOM 1549 C CA . ASP A 1 204 ? 9.976 -0.343 -24.837 1.00 91.12 204 ASP A CA 1
ATOM 1550 C C . ASP A 1 204 ? 10.159 -1.848 -25.079 1.00 91.12 204 ASP A C 1
ATOM 1552 O O . ASP A 1 204 ? 9.928 -2.349 -26.186 1.00 91.12 204 ASP A O 1
ATOM 1556 N N . ARG A 1 205 ? 10.707 -2.548 -24.086 1.00 86.81 205 ARG A N 1
ATOM 1557 C CA . ARG A 1 205 ? 11.249 -3.904 -24.224 1.00 86.81 205 ARG A CA 1
ATOM 1558 C C . ARG A 1 205 ? 10.232 -4.984 -23.879 1.00 86.81 205 ARG A C 1
ATOM 1560 O O . ARG A 1 205 ? 10.406 -6.122 -24.318 1.00 86.81 205 ARG A O 1
ATOM 1567 N N . ASP A 1 206 ? 9.203 -4.689 -23.092 1.00 85.94 206 ASP A N 1
ATOM 1568 C CA . ASP A 1 206 ? 8.077 -5.608 -22.850 1.00 85.94 206 ASP A CA 1
ATOM 1569 C C . ASP A 1 206 ? 6.766 -5.211 -23.524 1.00 85.94 206 ASP A C 1
ATOM 1571 O O . ASP A 1 206 ? 5.810 -5.993 -23.486 1.00 85.94 206 ASP A O 1
ATOM 1575 N N . PHE A 1 207 ? 6.770 -4.120 -24.283 1.00 87.44 207 PHE A N 1
ATOM 1576 C CA . PHE A 1 207 ? 5.679 -3.677 -25.141 1.00 87.44 207 PHE A CA 1
ATOM 1577 C C . PHE A 1 207 ? 4.418 -3.289 -24.367 1.00 87.44 207 PHE A C 1
ATOM 1579 O O . PHE A 1 207 ? 3.299 -3.493 -24.863 1.00 87.44 207 PHE A O 1
ATOM 1586 N N . ASP A 1 208 ? 4.571 -2.749 -23.163 1.00 88.25 208 ASP A N 1
ATOM 1587 C CA . ASP A 1 208 ? 3.452 -2.314 -22.332 1.00 88.25 208 ASP A CA 1
ATOM 1588 C C . ASP A 1 208 ? 3.046 -0.844 -22.570 1.00 88.25 208 ASP A C 1
ATOM 1590 O O . ASP A 1 208 ? 1.945 -0.419 -22.196 1.00 88.25 208 ASP A O 1
ATOM 1594 N N . GLY A 1 209 ? 3.864 -0.101 -23.323 1.00 92.06 209 GLY A N 1
ATOM 1595 C CA . GLY A 1 209 ? 3.629 1.288 -23.694 1.00 92.06 209 GLY A CA 1
ATOM 1596 C C . GLY A 1 209 ? 4.223 2.315 -22.733 1.00 92.06 209 GLY A C 1
ATOM 1597 O O . GLY A 1 209 ? 3.941 3.509 -22.907 1.00 92.06 209 GLY A O 1
ATOM 1598 N N . VAL A 1 210 ? 5.024 1.903 -21.753 1.00 92.00 210 VAL A N 1
ATOM 1599 C CA . VAL A 1 210 ? 5.718 2.760 -20.787 1.00 92.00 210 VAL A CA 1
ATOM 1600 C C . VAL A 1 210 ? 7.226 2.750 -21.081 1.00 92.00 210 VAL A C 1
ATOM 1602 O O . VAL A 1 210 ? 7.724 1.927 -21.834 1.00 92.00 210 VAL A O 1
ATOM 1605 N N . LEU A 1 211 ? 7.935 3.806 -20.673 1.00 91.12 211 LEU A N 1
ATOM 1606 C CA . LEU A 1 211 ? 9.395 3.798 -20.611 1.00 91.12 211 LEU A CA 1
ATOM 1607 C C . LEU A 1 211 ? 9.782 3.542 -19.164 1.00 91.12 211 LEU A C 1
ATOM 1609 O O . LEU A 1 211 ? 9.664 4.442 -18.322 1.00 91.12 211 LEU A O 1
ATOM 1613 N N . ASP A 1 212 ? 10.252 2.335 -18.901 1.00 89.19 212 ASP A N 1
ATOM 1614 C CA . ASP A 1 212 ? 10.549 1.904 -17.551 1.00 89.19 212 ASP A CA 1
ATOM 1615 C C . ASP A 1 212 ? 11.927 2.304 -17.043 1.00 89.19 212 ASP A C 1
ATOM 1617 O O . ASP A 1 212 ? 12.922 2.448 -17.763 1.00 89.19 212 ASP A O 1
ATOM 1621 N N . HIS A 1 213 ? 11.980 2.423 -15.721 1.00 90.25 213 HIS A N 1
ATOM 1622 C CA . HIS A 1 213 ? 13.216 2.549 -14.974 1.00 90.25 213 HIS A CA 1
ATOM 1623 C C . HIS A 1 213 ? 13.427 1.289 -14.133 1.00 90.25 213 HIS A C 1
ATOM 1625 O O . HIS A 1 213 ? 12.469 0.789 -13.539 1.00 90.25 213 HIS A O 1
ATOM 1631 N N . PRO A 1 214 ? 14.679 0.828 -13.950 1.00 92.50 214 PRO A N 1
ATOM 1632 C CA . PRO A 1 214 ? 14.972 -0.343 -13.142 1.00 92.50 214 PRO A CA 1
ATOM 1633 C C . PRO A 1 214 ? 14.347 -0.236 -11.754 1.00 92.50 214 PRO A C 1
ATOM 1635 O O . PRO A 1 214 ? 14.536 0.768 -11.053 1.00 92.50 214 PRO A O 1
ATOM 1638 N N . ASN A 1 215 ? 13.677 -1.302 -11.317 1.00 94.31 215 ASN A N 1
ATOM 1639 C CA . ASN A 1 215 ? 12.977 -1.381 -10.043 1.00 94.31 215 ASN A CA 1
ATOM 1640 C C . ASN A 1 215 ? 13.949 -1.562 -8.862 1.00 94.31 215 ASN A C 1
ATOM 1642 O O . ASN A 1 215 ? 13.932 -2.549 -8.129 1.00 94.31 215 ASN A O 1
ATOM 1646 N N . THR A 1 216 ? 14.853 -0.599 -8.695 1.00 94.25 216 THR A N 1
ATOM 1647 C CA . THR A 1 216 ? 15.861 -0.532 -7.636 1.00 94.25 216 THR A CA 1
ATOM 1648 C C . THR A 1 216 ? 15.669 0.731 -6.809 1.00 94.25 216 THR A C 1
ATOM 1650 O O . THR A 1 216 ? 15.015 1.687 -7.233 1.00 94.25 216 THR A O 1
ATOM 1653 N N . LEU A 1 217 ? 16.296 0.803 -5.632 1.00 92.69 217 LEU A N 1
ATOM 1654 C CA . LEU A 1 217 ? 16.227 1.999 -4.780 1.00 92.69 217 LEU A CA 1
ATOM 1655 C C . LEU A 1 217 ? 16.647 3.279 -5.528 1.00 92.69 217 LEU A C 1
ATOM 1657 O O . LEU A 1 217 ? 16.071 4.351 -5.333 1.00 92.69 217 LEU A O 1
ATOM 1661 N N . THR A 1 218 ? 17.632 3.161 -6.421 1.00 90.44 218 THR A N 1
ATOM 1662 C CA . THR A 1 218 ? 18.219 4.304 -7.133 1.00 90.44 218 THR A CA 1
ATOM 1663 C C . THR A 1 218 ? 17.591 4.594 -8.495 1.00 90.44 218 THR A C 1
ATOM 1665 O O . THR A 1 218 ? 17.928 5.625 -9.074 1.00 90.44 218 THR A O 1
ATOM 1668 N N . GLY A 1 219 ? 16.708 3.724 -9.003 1.00 89.81 219 GLY A N 1
ATOM 1669 C CA . GLY A 1 219 ? 16.198 3.815 -10.378 1.00 89.81 219 GLY A CA 1
ATOM 1670 C C . GLY A 1 219 ? 17.287 3.574 -11.427 1.00 89.81 219 GLY A C 1
ATOM 1671 O O . GLY A 1 219 ? 17.239 4.128 -12.514 1.00 89.81 219 GLY A O 1
ATOM 1672 N N . LYS A 1 220 ? 18.338 2.832 -11.066 1.00 90.25 220 LYS A N 1
ATOM 1673 C CA . LYS A 1 220 ? 19.448 2.464 -11.955 1.00 90.25 220 LYS A CA 1
ATOM 1674 C C . LYS A 1 220 ? 19.568 0.948 -12.028 1.00 90.25 220 LYS A C 1
ATOM 1676 O O . LYS A 1 220 ? 19.135 0.289 -11.077 1.00 90.25 220 LYS A O 1
ATOM 1681 N N . PRO A 1 221 ? 20.188 0.398 -13.089 1.00 88.94 221 PRO A N 1
ATOM 1682 C CA . PRO A 1 221 ? 20.313 -1.044 -13.240 1.00 88.94 221 PRO A CA 1
ATOM 1683 C C . PRO A 1 221 ? 20.935 -1.685 -11.999 1.00 88.94 221 PRO A C 1
ATOM 1685 O O . PRO A 1 221 ? 21.910 -1.167 -11.444 1.00 88.94 221 PRO A O 1
ATOM 1688 N N . ALA A 1 222 ? 20.344 -2.794 -11.562 1.00 85.75 222 ALA A N 1
ATOM 1689 C CA . ALA A 1 222 ? 20.791 -3.532 -10.390 1.00 85.75 222 ALA A CA 1
ATOM 1690 C C . ALA A 1 222 ? 22.235 -4.026 -10.584 1.00 85.75 222 ALA A C 1
ATOM 1692 O O . ALA A 1 222 ? 22.560 -4.627 -11.609 1.00 85.75 222 ALA A O 1
ATOM 1693 N N . ALA A 1 223 ? 23.108 -3.801 -9.598 1.00 83.62 223 ALA A N 1
ATOM 1694 C CA . ALA A 1 223 ? 24.455 -4.374 -9.617 1.00 83.62 223 ALA A CA 1
ATOM 1695 C C . ALA A 1 223 ? 24.420 -5.849 -9.191 1.00 83.62 223 ALA A C 1
ATOM 1697 O O . ALA A 1 223 ? 25.233 -6.661 -9.637 1.00 83.62 223 ALA A O 1
ATOM 1698 N N . THR A 1 224 ? 23.467 -6.191 -8.327 1.00 85.19 224 THR A N 1
ATOM 1699 C CA . THR A 1 224 ? 23.214 -7.532 -7.812 1.00 85.19 224 THR A CA 1
ATOM 1700 C C . THR A 1 224 ? 21.710 -7.820 -7.787 1.00 85.19 224 THR A C 1
ATOM 1702 O O . THR A 1 224 ? 20.917 -6.895 -7.627 1.00 85.19 224 THR A O 1
ATOM 1705 N N . PRO A 1 225 ? 21.277 -9.092 -7.869 1.00 83.81 225 PRO A N 1
ATOM 1706 C CA . PRO A 1 225 ? 19.856 -9.433 -7.758 1.00 83.81 225 PRO A CA 1
ATOM 1707 C C . PRO A 1 225 ? 19.182 -8.967 -6.457 1.00 83.81 225 PRO A C 1
ATOM 1709 O O . PRO A 1 225 ? 17.967 -8.812 -6.431 1.00 83.81 225 PRO A O 1
ATOM 1712 N N . SER A 1 226 ? 19.951 -8.742 -5.386 1.00 85.06 226 SER A N 1
ATOM 1713 C CA . SER A 1 226 ? 19.445 -8.204 -4.117 1.00 85.06 226 SER A CA 1
ATOM 1714 C C . SER A 1 226 ? 19.115 -6.710 -4.157 1.00 85.06 226 SER A C 1
ATOM 1716 O O . SER A 1 226 ? 18.472 -6.225 -3.233 1.00 85.06 226 SER A O 1
ATOM 1718 N N . ASP A 1 227 ? 19.529 -5.979 -5.197 1.00 89.31 227 ASP A N 1
ATOM 1719 C CA . ASP A 1 227 ? 19.223 -4.547 -5.333 1.00 89.31 227 ASP A CA 1
ATOM 1720 C C . ASP A 1 227 ? 17.802 -4.293 -5.869 1.00 89.31 227 ASP A C 1
ATOM 1722 O O . ASP A 1 227 ? 17.334 -3.150 -5.861 1.00 89.31 227 ASP A O 1
ATOM 1726 N N . VAL A 1 228 ? 17.128 -5.342 -6.360 1.00 92.44 228 VAL A N 1
ATOM 1727 C CA . VAL A 1 228 ? 15.752 -5.277 -6.867 1.00 92.44 228 VAL A CA 1
ATOM 1728 C C . VAL A 1 228 ? 14.788 -5.117 -5.694 1.00 92.44 228 VAL A C 1
ATOM 1730 O O . VAL A 1 228 ? 14.778 -5.920 -4.759 1.00 92.44 228 VAL A O 1
ATOM 1733 N N . LEU A 1 229 ? 13.945 -4.090 -5.754 1.00 94.69 229 LEU A N 1
ATOM 1734 C CA . LEU A 1 229 ? 12.894 -3.862 -4.772 1.00 94.69 229 LEU A CA 1
ATOM 1735 C C . LEU A 1 229 ? 11.791 -4.902 -4.970 1.00 94.69 229 LEU A C 1
ATOM 1737 O O . LEU A 1 229 ? 11.138 -4.949 -6.003 1.00 94.69 229 LEU A O 1
ATOM 1741 N N . THR A 1 230 ? 11.551 -5.739 -3.964 1.00 94.00 230 THR A N 1
ATOM 1742 C CA . THR A 1 230 ? 10.446 -6.716 -3.994 1.00 94.00 230 THR A CA 1
ATOM 1743 C C . THR A 1 230 ? 9.169 -6.210 -3.332 1.00 94.00 230 THR A C 1
ATOM 1745 O O . THR A 1 230 ? 8.148 -6.899 -3.339 1.00 94.00 230 THR A O 1
ATOM 1748 N N . TRP A 1 231 ? 9.251 -5.031 -2.722 1.00 95.19 231 TRP A N 1
ATOM 1749 C CA . TRP A 1 231 ? 8.219 -4.427 -1.886 1.00 95.19 231 TRP A CA 1
ATOM 1750 C C . TRP A 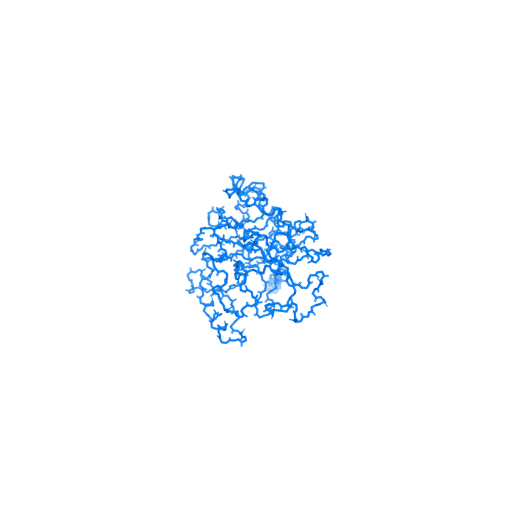1 231 ? 7.721 -3.088 -2.433 1.00 95.19 231 TRP A C 1
ATOM 1752 O O . TRP A 1 231 ? 6.811 -2.496 -1.867 1.00 95.19 231 TRP A O 1
ATOM 1762 N N . TYR A 1 232 ? 8.289 -2.600 -3.531 1.00 96.75 232 TYR A N 1
ATOM 1763 C CA . TYR A 1 232 ? 7.817 -1.414 -4.231 1.00 96.75 232 TYR A CA 1
ATOM 1764 C C . TYR A 1 232 ? 7.997 -1.617 -5.729 1.00 96.75 232 TYR A C 1
ATOM 1766 O O . TYR A 1 232 ? 9.021 -2.153 -6.142 1.00 96.75 232 TYR A O 1
ATOM 1774 N N . GLU A 1 233 ? 7.007 -1.205 -6.508 1.00 95.44 233 GLU A N 1
ATOM 1775 C CA . GLU A 1 233 ? 7.013 -1.202 -7.968 1.00 95.44 233 GLU A CA 1
ATOM 1776 C C . GLU A 1 233 ? 7.028 0.274 -8.418 1.00 95.44 233 GLU A C 1
ATOM 1778 O O . GLU A 1 233 ? 6.155 1.059 -8.029 1.00 95.44 233 GLU A O 1
ATOM 1783 N N . ARG A 1 234 ? 8.097 0.682 -9.114 1.00 94.00 234 ARG A N 1
ATOM 1784 C CA . ARG A 1 234 ? 8.407 2.085 -9.433 1.00 94.00 234 ARG A CA 1
ATOM 1785 C C . ARG A 1 234 ? 7.576 2.661 -10.567 1.00 94.00 234 ARG A C 1
ATOM 1787 O O . ARG A 1 234 ? 7.328 3.868 -10.539 1.00 94.00 234 ARG A O 1
ATOM 1794 N N . GLU A 1 235 ? 7.200 1.856 -11.547 1.00 91.50 235 GLU A N 1
ATOM 1795 C CA . GLU A 1 235 ? 6.458 2.315 -12.719 1.00 91.50 235 GLU A CA 1
ATOM 1796 C C . GLU A 1 235 ? 5.081 2.850 -12.295 1.00 91.50 235 GLU A C 1
ATOM 1798 O O . GLU A 1 235 ? 4.711 3.992 -12.577 1.00 91.50 235 GLU A O 1
ATOM 1803 N N . THR A 1 236 ? 4.368 2.060 -11.495 1.00 93.50 236 THR A N 1
ATOM 1804 C CA . THR A 1 236 ? 3.005 2.329 -11.019 1.00 93.50 236 THR A CA 1
ATOM 1805 C C . THR A 1 236 ? 2.946 3.045 -9.665 1.00 93.50 236 THR A C 1
ATOM 1807 O O . THR A 1 236 ? 1.853 3.364 -9.181 1.00 93.50 236 THR A O 1
ATOM 1810 N N . ASP A 1 237 ? 4.109 3.306 -9.058 1.00 96.75 237 ASP A N 1
ATOM 1811 C CA . ASP A 1 237 ? 4.286 3.812 -7.694 1.00 96.75 237 ASP A CA 1
ATOM 1812 C C . ASP A 1 237 ? 3.515 2.988 -6.649 1.00 96.75 237 ASP A C 1
ATOM 1814 O O . ASP A 1 237 ? 2.758 3.530 -5.835 1.00 96.75 237 ASP A O 1
ATOM 1818 N N . THR A 1 238 ? 3.695 1.668 -6.660 1.00 97.94 238 THR A N 1
ATOM 1819 C CA . THR A 1 238 ? 2.925 0.736 -5.828 1.00 97.94 238 THR A CA 1
ATOM 1820 C C . THR A 1 238 ? 3.772 0.122 -4.721 1.00 97.94 238 THR A C 1
ATOM 1822 O O . THR A 1 238 ? 4.689 -0.650 -4.974 1.00 97.94 238 THR A O 1
ATOM 1825 N N . LEU A 1 239 ? 3.417 0.390 -3.463 1.00 98.00 239 LEU A N 1
ATOM 1826 C CA . LEU A 1 239 ? 3.930 -0.342 -2.303 1.00 98.00 239 LEU A CA 1
ATOM 1827 C C . LEU A 1 239 ? 3.254 -1.714 -2.232 1.00 98.00 239 LEU A C 1
ATOM 1829 O O . LEU A 1 239 ? 2.028 -1.795 -2.242 1.00 98.00 239 LEU A O 1
ATOM 1833 N N . VAL A 1 240 ? 4.049 -2.775 -2.118 1.00 97.19 240 VAL A N 1
ATOM 1834 C CA . VAL A 1 240 ? 3.608 -4.170 -2.035 1.00 97.19 240 VAL A CA 1
ATOM 1835 C C . VAL A 1 240 ? 4.144 -4.789 -0.749 1.00 97.19 240 VAL A C 1
ATOM 1837 O O . VAL A 1 240 ? 5.338 -5.013 -0.589 1.00 97.19 240 VAL A O 1
ATOM 1840 N N . LEU A 1 241 ? 3.245 -5.119 0.166 1.00 96.00 241 LEU A N 1
ATOM 1841 C CA . LEU A 1 241 ? 3.546 -5.774 1.433 1.00 96.00 241 LEU A CA 1
ATOM 1842 C C . LEU A 1 241 ? 3.049 -7.214 1.382 1.00 96.00 241 LEU A C 1
ATOM 1844 O O . LEU A 1 241 ? 1.986 -7.492 0.829 1.00 96.00 241 LEU A O 1
ATOM 1848 N N . ARG A 1 242 ? 3.779 -8.153 1.979 1.00 95.50 242 ARG A N 1
ATOM 1849 C CA . ARG A 1 242 ? 3.335 -9.554 2.059 1.00 95.50 242 ARG A CA 1
ATOM 1850 C C . ARG A 1 242 ? 3.360 -10.033 3.502 1.00 95.50 242 ARG A C 1
ATOM 1852 O O . ARG A 1 242 ? 4.417 -9.938 4.121 1.00 95.50 242 ARG A O 1
ATOM 1859 N N . PRO A 1 243 ? 2.251 -10.561 4.050 1.00 96.56 243 PRO A N 1
ATOM 1860 C CA . PRO A 1 243 ? 2.271 -11.170 5.376 1.00 96.56 243 PRO A CA 1
ATOM 1861 C C . PRO A 1 243 ? 3.332 -12.273 5.444 1.00 96.56 243 PRO A C 1
ATOM 1863 O O . PRO A 1 243 ? 3.362 -13.150 4.583 1.00 96.56 243 PRO A O 1
ATOM 1866 N N . ILE A 1 244 ? 4.212 -12.246 6.443 1.00 95.88 244 ILE A N 1
ATOM 1867 C CA . ILE A 1 244 ? 5.266 -13.273 6.595 1.00 95.88 244 ILE A CA 1
ATOM 1868 C C . ILE A 1 244 ? 4.665 -14.597 7.071 1.00 95.88 244 ILE A C 1
ATOM 1870 O O . ILE A 1 244 ? 5.111 -15.678 6.693 1.00 95.88 244 ILE A O 1
ATOM 1874 N N . LEU A 1 245 ? 3.620 -14.499 7.888 1.00 95.50 245 LEU A N 1
ATOM 1875 C CA . LEU A 1 245 ? 2.802 -15.619 8.322 1.00 95.50 245 LEU A CA 1
ATOM 1876 C C . LEU A 1 245 ? 1.407 -15.479 7.705 1.00 95.50 245 LEU A C 1
ATOM 1878 O O . LEU A 1 245 ? 0.908 -14.352 7.617 1.00 95.50 245 LEU A O 1
ATOM 1882 N N . PRO A 1 246 ? 0.756 -16.589 7.309 1.00 96.88 246 PRO A N 1
ATOM 1883 C CA . PRO A 1 246 ? -0.630 -16.546 6.867 1.00 96.88 246 PRO A CA 1
ATOM 1884 C C . PRO A 1 246 ? -1.529 -15.887 7.915 1.00 96.88 246 PRO A C 1
ATOM 1886 O O . PRO A 1 246 ? -1.426 -16.172 9.110 1.00 96.88 246 PRO A O 1
ATOM 1889 N N . LEU A 1 247 ? -2.410 -15.006 7.450 1.00 98.06 247 LEU A N 1
ATOM 1890 C CA . LEU A 1 247 ? -3.442 -14.376 8.264 1.00 98.06 247 LEU A CA 1
ATOM 1891 C C . LEU A 1 247 ? -4.498 -15.407 8.703 1.00 98.06 247 LEU A C 1
ATOM 1893 O O . LEU A 1 247 ? -4.684 -16.442 8.060 1.00 98.06 247 LEU A O 1
ATOM 1897 N N . ASP A 1 248 ? -5.217 -15.112 9.785 1.00 97.62 248 ASP A N 1
ATOM 1898 C CA . ASP A 1 248 ? -6.325 -15.938 10.263 1.00 97.62 248 ASP A CA 1
ATOM 1899 C C . ASP A 1 248 ? -7.482 -15.896 9.255 1.00 97.62 248 ASP A C 1
ATOM 1901 O O . ASP A 1 248 ? -7.898 -14.825 8.816 1.00 97.62 248 ASP A O 1
ATOM 1905 N N . GLU A 1 249 ? -8.080 -17.043 8.944 1.00 95.62 249 GLU A N 1
ATOM 1906 C CA . GLU A 1 249 ? -9.321 -17.089 8.161 1.00 95.62 249 GLU A CA 1
ATOM 1907 C C . GLU A 1 249 ? -10.486 -16.415 8.910 1.00 95.62 249 GLU A C 1
ATOM 1909 O O . GLU A 1 249 ? -10.526 -16.378 10.149 1.00 95.62 249 GLU A O 1
ATOM 1914 N N . LYS A 1 250 ? -11.484 -15.930 8.164 1.00 95.88 250 LYS A N 1
ATOM 1915 C CA . LYS A 1 250 ? -12.723 -15.313 8.680 1.00 95.88 250 LYS A CA 1
ATOM 1916 C C . LYS A 1 250 ? -12.457 -14.180 9.660 1.00 95.88 250 LYS A C 1
ATOM 1918 O O . LYS A 1 250 ? -13.131 -14.054 10.689 1.00 95.88 250 LYS A O 1
ATOM 1923 N N . THR A 1 251 ? -11.432 -13.393 9.372 1.00 97.44 251 THR A N 1
ATOM 1924 C CA . THR A 1 251 ? -10.937 -12.364 10.279 1.00 97.44 251 THR A CA 1
ATOM 1925 C C . THR A 1 251 ? -10.797 -11.056 9.522 1.00 97.44 251 THR A C 1
ATOM 1927 O O . THR A 1 251 ? -10.305 -11.007 8.401 1.00 97.44 251 THR A O 1
ATOM 1930 N N . GLU A 1 252 ? -11.283 -9.980 10.136 1.00 98.12 252 GLU A N 1
ATOM 1931 C CA . GLU A 1 252 ? -11.163 -8.644 9.569 1.00 98.12 252 GLU A CA 1
ATOM 1932 C C . GLU A 1 252 ? -9.861 -8.001 10.049 1.00 98.12 252 GLU A C 1
ATOM 1934 O O . GLU A 1 252 ? -9.570 -7.950 11.250 1.00 98.12 252 GLU A O 1
ATOM 1939 N N . TYR A 1 253 ? -9.095 -7.492 9.097 1.00 98.75 253 TYR A N 1
ATOM 1940 C CA . TYR A 1 253 ? -7.844 -6.786 9.310 1.00 98.75 253 TYR A CA 1
ATOM 1941 C C . TYR A 1 253 ? -7.991 -5.336 8.868 1.00 98.75 253 TYR A C 1
ATOM 1943 O O . TYR A 1 253 ? -8.757 -5.034 7.956 1.00 98.75 253 TYR A O 1
ATOM 1951 N N . ALA A 1 254 ? -7.246 -4.434 9.499 1.00 98.75 254 ALA A N 1
ATOM 1952 C CA . ALA A 1 254 ? -7.071 -3.071 9.021 1.00 98.75 254 ALA A CA 1
ATOM 1953 C C . ALA A 1 254 ? -5.637 -2.863 8.551 1.00 98.75 254 ALA A C 1
ATOM 1955 O O . ALA A 1 254 ? -4.702 -3.180 9.284 1.00 98.75 254 ALA A O 1
ATOM 1956 N N . VAL A 1 255 ? -5.465 -2.281 7.369 1.00 98.81 255 VAL A N 1
ATOM 1957 C CA . VAL A 1 255 ? -4.177 -1.711 6.972 1.00 98.81 255 VAL A CA 1
ATOM 1958 C C . VAL A 1 255 ? -4.155 -0.255 7.409 1.00 98.81 255 VAL A C 1
ATOM 1960 O O . VAL A 1 255 ? -5.124 0.482 7.205 1.00 98.81 255 VAL A O 1
ATOM 1963 N N . VAL A 1 256 ? -3.060 0.149 8.042 1.00 98.69 256 VAL A N 1
ATOM 1964 C CA . VAL A 1 256 ? -2.873 1.481 8.612 1.00 98.69 256 VAL A CA 1
ATOM 1965 C C . VAL A 1 256 ? -1.647 2.103 7.981 1.00 98.69 256 VAL A C 1
ATOM 1967 O O . VAL A 1 256 ? -0.539 1.631 8.201 1.00 98.69 256 VAL A O 1
ATOM 1970 N N . ILE A 1 257 ? -1.844 3.189 7.248 1.00 98.62 257 ILE A N 1
ATOM 1971 C CA . ILE A 1 257 ? -0.770 4.061 6.791 1.00 98.62 257 ILE A CA 1
ATOM 1972 C C . ILE A 1 257 ? -0.648 5.191 7.805 1.00 98.62 257 ILE A C 1
ATOM 1974 O O . ILE A 1 257 ? -1.619 5.910 8.060 1.00 98.62 257 ILE A O 1
ATOM 1978 N N . THR A 1 258 ? 0.521 5.339 8.416 1.00 98.56 258 THR A N 1
ATOM 1979 C CA . THR A 1 258 ? 0.780 6.405 9.393 1.00 98.56 258 THR A CA 1
ATOM 1980 C C . THR A 1 258 ? 1.331 7.659 8.726 1.00 98.56 258 THR A C 1
ATOM 1982 O O . THR A 1 258 ? 1.757 7.635 7.575 1.00 98.56 258 THR A O 1
ATOM 1985 N N . ASP A 1 259 ? 1.388 8.759 9.473 1.00 97.62 259 ASP A N 1
ATOM 1986 C CA . ASP A 1 259 ? 2.088 9.974 9.040 1.00 97.62 259 ASP A CA 1
ATOM 1987 C C . ASP A 1 259 ? 3.622 9.843 8.978 1.00 97.62 259 ASP A C 1
ATOM 1989 O O . ASP A 1 259 ? 4.307 10.797 8.594 1.00 97.62 259 ASP A O 1
ATOM 1993 N N . ARG A 1 260 ? 4.166 8.670 9.332 1.00 98.00 260 ARG A N 1
ATOM 1994 C CA . ARG A 1 260 ? 5.574 8.334 9.115 1.00 98.00 260 ARG A CA 1
ATOM 1995 C C . ARG A 1 260 ? 5.840 7.913 7.673 1.00 98.00 260 ARG A C 1
ATOM 1997 O O . ARG A 1 260 ? 6.964 8.091 7.227 1.00 98.00 260 ARG A O 1
ATOM 2004 N N . LEU A 1 261 ? 4.837 7.416 6.935 1.00 98.38 261 LEU A N 1
ATOM 2005 C CA . LEU A 1 261 ? 5.003 7.180 5.501 1.00 98.38 261 LEU A CA 1
ATOM 2006 C C . LEU A 1 261 ? 5.023 8.532 4.785 1.00 98.38 261 LEU A C 1
ATOM 2008 O O . LEU A 1 261 ? 4.021 9.252 4.768 1.00 98.38 261 LEU A O 1
ATOM 2012 N N . ARG A 1 262 ? 6.175 8.890 4.220 1.00 97.81 262 ARG A N 1
ATOM 2013 C CA . ARG A 1 262 ? 6.392 10.176 3.554 1.00 97.81 262 ARG A CA 1
ATOM 2014 C C . ARG A 1 262 ? 6.525 10.004 2.050 1.00 97.81 262 ARG A C 1
ATOM 2016 O O . ARG A 1 262 ? 7.010 8.983 1.571 1.00 97.81 262 ARG A O 1
ATOM 2023 N N . GLY A 1 263 ? 6.096 11.026 1.322 1.00 96.38 263 GLY A N 1
ATOM 2024 C CA . GLY A 1 263 ? 6.415 11.215 -0.080 1.00 96.38 263 GLY A CA 1
ATOM 2025 C C . GLY A 1 263 ? 7.909 11.477 -0.281 1.00 96.38 263 GLY A C 1
ATOM 2026 O O . GLY A 1 263 ? 8.607 11.869 0.656 1.00 96.38 263 GLY A O 1
ATOM 2027 N N . SER A 1 264 ? 8.394 11.352 -1.518 1.00 94.50 264 SER A N 1
ATOM 2028 C CA . SER A 1 264 ? 9.759 11.790 -1.880 1.00 94.50 264 SER A CA 1
ATOM 2029 C C . SER A 1 264 ? 10.002 13.294 -1.666 1.00 94.50 264 SER A C 1
ATOM 2031 O O . SER A 1 264 ? 11.140 13.757 -1.686 1.00 94.50 264 SER A O 1
ATOM 2033 N N . ASP A 1 265 ? 8.937 14.067 -1.460 1.00 92.94 265 ASP A N 1
ATOM 2034 C CA . ASP A 1 265 ? 8.950 15.482 -1.084 1.00 92.94 265 ASP A CA 1
ATOM 2035 C C . ASP A 1 265 ? 9.117 15.709 0.436 1.00 92.94 265 ASP A C 1
ATOM 2037 O O . ASP A 1 265 ? 9.173 16.850 0.898 1.00 92.94 265 ASP A O 1
ATOM 2041 N N . GLY A 1 266 ? 9.182 14.631 1.223 1.00 94.94 266 GLY A N 1
ATOM 2042 C CA . GLY A 1 266 ? 9.305 14.643 2.677 1.00 94.94 266 GLY A CA 1
ATOM 2043 C C . GLY A 1 266 ? 7.996 14.908 3.425 1.00 94.94 266 GLY A C 1
ATOM 2044 O O . GLY A 1 266 ? 7.999 14.906 4.661 1.00 94.94 266 GLY A O 1
ATOM 2045 N N . ASN A 1 267 ? 6.870 15.120 2.738 1.00 96.88 267 ASN A N 1
ATOM 2046 C CA . ASN A 1 267 ? 5.572 15.332 3.380 1.00 96.88 267 ASN A CA 1
ATOM 2047 C C . ASN A 1 267 ? 4.868 13.993 3.639 1.00 96.88 267 ASN A C 1
ATOM 2049 O O . ASN A 1 267 ? 5.019 13.069 2.847 1.00 96.88 267 ASN A O 1
ATOM 2053 N N . PRO A 1 268 ? 4.077 13.850 4.718 1.00 97.56 268 PRO A N 1
ATOM 2054 C CA . PRO A 1 268 ? 3.283 12.644 4.934 1.00 97.56 268 PRO A CA 1
ATOM 2055 C C . PRO A 1 268 ? 2.333 12.366 3.767 1.00 97.56 268 PRO A C 1
ATOM 2057 O O . PRO A 1 268 ? 1.737 13.297 3.216 1.00 97.56 268 PRO A O 1
ATOM 2060 N N . VAL A 1 269 ? 2.161 11.088 3.430 1.00 97.88 269 VAL A N 1
ATOM 2061 C CA . VAL A 1 269 ? 1.170 10.668 2.433 1.00 97.88 269 VAL A CA 1
ATOM 2062 C C . VAL A 1 269 ? -0.251 11.018 2.876 1.00 97.88 269 VAL A C 1
ATOM 2064 O O . VAL A 1 269 ? -0.530 11.219 4.063 1.00 97.88 269 VAL A O 1
ATOM 2067 N N . ARG A 1 270 ? -1.174 11.096 1.918 1.00 97.56 270 ARG A N 1
ATOM 2068 C CA . ARG A 1 270 ? -2.529 11.607 2.136 1.00 97.56 270 ARG A CA 1
ATOM 2069 C C . ARG A 1 270 ? -3.607 10.641 1.662 1.00 97.56 270 ARG A C 1
ATOM 2071 O O . ARG A 1 270 ? -3.443 9.904 0.693 1.00 97.56 270 ARG A O 1
ATOM 2078 N N . SER A 1 271 ? -4.738 10.689 2.361 1.00 97.56 271 SER A N 1
ATOM 2079 C CA . SER A 1 271 ? -5.982 10.058 1.924 1.00 97.56 271 SER A CA 1
ATOM 2080 C C . SER A 1 271 ? -6.537 10.774 0.683 1.00 97.56 271 SER A C 1
ATOM 2082 O O . SER A 1 271 ? -6.483 12.008 0.636 1.00 97.56 271 SER A O 1
ATOM 2084 N N . PRO A 1 272 ? -7.139 10.041 -0.269 1.00 96.12 272 PRO A N 1
ATOM 2085 C CA . PRO A 1 272 ? -7.852 10.624 -1.405 1.00 96.12 272 PRO A CA 1
ATOM 2086 C C . PRO A 1 272 ? -9.218 11.206 -1.017 1.00 96.12 272 PRO A C 1
ATOM 2088 O O . PRO A 1 272 ? -9.868 11.861 -1.828 1.00 96.12 272 PRO A O 1
ATOM 2091 N N . PHE A 1 273 ? -9.686 10.972 0.214 1.00 95.75 273 PHE A N 1
ATOM 2092 C CA . PHE A 1 273 ? -10.966 11.481 0.702 1.00 95.75 273 PHE A CA 1
ATOM 2093 C C . PHE A 1 273 ? -10.788 12.650 1.674 1.00 95.75 273 PHE A C 1
ATOM 2095 O O . PHE A 1 273 ? -9.710 12.895 2.220 1.00 95.75 273 PHE A O 1
ATOM 2102 N N . GLU A 1 274 ? -11.895 13.340 1.962 1.00 94.81 274 GLU A N 1
ATOM 2103 C CA . GLU A 1 274 ? -11.954 14.364 3.014 1.00 94.81 274 GLU A CA 1
ATOM 2104 C C . GLU A 1 274 ? -11.602 13.796 4.401 1.00 94.81 274 GLU A C 1
ATOM 2106 O O . GLU A 1 274 ? -11.074 14.505 5.256 1.00 94.81 274 GLU A O 1
ATOM 2111 N N . ASP A 1 275 ? -11.870 12.508 4.616 1.00 96.75 275 ASP A N 1
ATOM 2112 C CA . ASP A 1 275 ? -11.541 11.760 5.825 1.00 96.75 275 ASP A CA 1
ATOM 2113 C C . ASP A 1 275 ? -10.473 10.690 5.537 1.00 96.75 275 ASP A C 1
ATOM 2115 O O . ASP A 1 275 ? -10.250 10.290 4.395 1.00 96.75 275 ASP A O 1
ATOM 2119 N N . ILE A 1 276 ? -9.807 10.175 6.569 1.00 97.50 276 ILE A N 1
ATOM 2120 C CA . ILE A 1 276 ? -8.702 9.205 6.414 1.00 97.50 276 ILE A CA 1
ATOM 2121 C C . ILE A 1 276 ? -9.133 7.788 5.997 1.00 97.50 276 ILE A C 1
ATOM 2123 O O . ILE A 1 276 ? -8.345 6.850 6.081 1.00 97.50 276 ILE A O 1
ATOM 2127 N N . HIS A 1 277 ? -10.394 7.591 5.627 1.00 97.69 277 HIS A N 1
ATOM 2128 C CA . HIS A 1 277 ? -10.932 6.297 5.228 1.00 97.69 277 HIS A CA 1
ATOM 2129 C C . HIS A 1 277 ? -12.151 6.477 4.324 1.00 97.69 277 HIS A C 1
ATOM 2131 O O . HIS A 1 277 ? -12.842 7.496 4.375 1.00 97.69 277 HIS A O 1
ATOM 2137 N N . HIS A 1 278 ? -12.473 5.446 3.545 1.00 96.56 278 HIS A N 1
ATOM 2138 C CA . HIS A 1 278 ? -13.717 5.421 2.780 1.00 96.56 278 HIS A CA 1
ATOM 2139 C C . HIS A 1 278 ? -14.941 5.336 3.727 1.00 96.56 278 HIS A C 1
ATOM 2141 O O . HIS A 1 278 ? -14.883 4.609 4.728 1.00 96.56 278 HIS A O 1
ATOM 2147 N N . PRO A 1 279 ? -16.082 5.999 3.444 1.00 94.56 279 PRO A N 1
ATOM 2148 C CA . PRO A 1 279 ? -17.244 5.998 4.344 1.00 94.56 279 PRO A CA 1
ATOM 2149 C C . PRO A 1 279 ? -17.810 4.607 4.670 1.00 94.56 279 PRO A C 1
ATOM 2151 O O . PRO A 1 279 ? -18.228 4.359 5.802 1.00 94.56 279 PRO A O 1
ATOM 2154 N N . GLN A 1 280 ? -17.767 3.661 3.724 1.00 93.44 280 GLN A N 1
ATOM 2155 C CA . GLN A 1 280 ? -18.216 2.275 3.961 1.00 93.44 280 GLN A CA 1
ATOM 2156 C C . GLN A 1 280 ? -17.358 1.518 4.991 1.00 93.44 280 GLN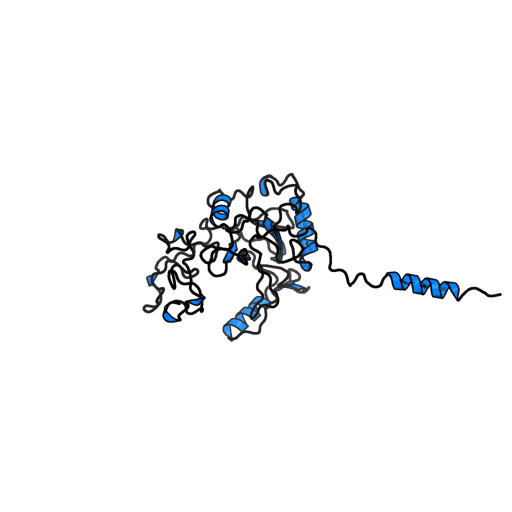 A C 1
ATOM 2158 O O . GLN A 1 280 ? -17.786 0.493 5.507 1.00 93.44 280 GLN A O 1
ATOM 2163 N N . GLN A 1 281 ? -16.162 2.021 5.303 1.00 95.94 281 GLN A N 1
ATOM 2164 C CA . GLN A 1 281 ? -15.185 1.379 6.187 1.00 95.94 281 GLN A CA 1
ATOM 2165 C C . GLN A 1 281 ? -15.250 1.920 7.629 1.00 95.94 281 GLN A C 1
ATOM 2167 O O . GLN A 1 281 ? -14.487 1.498 8.497 1.00 95.94 281 GLN A O 1
ATOM 2172 N N . THR A 1 282 ? -16.183 2.839 7.913 1.00 96.25 282 THR A N 1
ATOM 2173 C CA . THR A 1 282 ? -16.284 3.557 9.198 1.00 96.25 282 THR A CA 1
ATOM 2174 C C . THR A 1 282 ? -16.341 2.621 10.408 1.00 96.25 282 THR A C 1
ATOM 2176 O O . THR A 1 282 ? -15.666 2.869 11.402 1.00 96.25 282 THR A O 1
ATOM 2179 N N . SER A 1 283 ? -17.105 1.526 10.348 1.00 95.62 283 SER A N 1
ATOM 2180 C CA . SER A 1 283 ? -17.215 0.584 11.473 1.00 95.62 283 SER A CA 1
ATOM 2181 C C . SER A 1 283 ? -15.902 -0.139 11.775 1.00 95.62 283 SER A C 1
ATOM 2183 O O . SER A 1 283 ? -15.578 -0.360 12.941 1.00 95.62 283 SER A O 1
ATOM 2185 N N . GLY A 1 284 ? -15.144 -0.495 10.736 1.00 97.38 284 GLY A N 1
ATOM 2186 C CA . GLY A 1 284 ? -13.843 -1.141 10.877 1.00 97.38 284 GLY A CA 1
ATOM 2187 C C . GLY A 1 284 ? -12.801 -0.192 11.455 1.00 97.38 284 GLY A C 1
ATOM 2188 O O . GLY A 1 284 ? -12.135 -0.515 12.441 1.00 97.38 284 GLY A O 1
ATOM 2189 N N . VAL A 1 285 ? -12.749 1.032 10.927 1.00 98.19 285 VAL A N 1
ATOM 2190 C CA . VAL A 1 285 ? -11.830 2.076 11.402 1.00 98.19 285 VAL A CA 1
ATOM 2191 C C . VAL A 1 285 ? -12.191 2.565 12.812 1.00 98.19 285 VAL A C 1
ATOM 2193 O O . VAL A 1 285 ? -11.302 2.929 13.580 1.00 98.19 285 VAL A O 1
ATOM 2196 N N . ALA A 1 286 ? -13.461 2.503 13.223 1.00 98.12 286 ALA A N 1
ATOM 2197 C CA . ALA A 1 286 ? -13.856 2.789 14.604 1.00 98.12 286 ALA A CA 1
ATOM 2198 C C . ALA A 1 286 ? -13.243 1.788 15.598 1.00 98.12 286 ALA A C 1
ATOM 2200 O O . ALA A 1 286 ? -12.718 2.199 16.629 1.00 98.12 286 ALA A O 1
ATOM 2201 N N . ARG A 1 287 ? -13.222 0.489 15.270 1.00 98.19 287 ARG A N 1
ATOM 2202 C CA . ARG A 1 287 ? -12.541 -0.516 16.108 1.00 98.19 287 ARG A CA 1
ATOM 2203 C C . ARG A 1 287 ? -11.027 -0.329 16.106 1.00 98.19 287 ARG A C 1
ATOM 2205 O O . ARG A 1 287 ? -10.396 -0.460 17.152 1.00 98.19 287 ARG A O 1
ATOM 2212 N N . LEU A 1 288 ? -10.447 0.030 14.958 1.00 98.44 288 LEU A N 1
ATOM 2213 C CA . LEU A 1 288 ? -9.033 0.400 14.881 1.00 98.44 288 LEU A CA 1
ATOM 2214 C C . LEU A 1 288 ? -8.712 1.579 15.813 1.00 98.44 288 LEU A C 1
ATOM 2216 O O . LEU A 1 288 ? -7.719 1.533 16.534 1.00 98.44 288 LEU A O 1
ATOM 2220 N N . LYS A 1 289 ? -9.562 2.612 15.846 1.00 98.44 289 LYS A N 1
ATOM 2221 C CA . LYS A 1 289 ? -9.407 3.751 16.760 1.00 98.44 289 LYS A CA 1
ATOM 2222 C C . LYS A 1 289 ? -9.345 3.301 18.216 1.00 98.44 289 LYS A C 1
ATOM 2224 O O . LYS A 1 289 ? -8.509 3.813 18.958 1.00 98.44 289 LYS A O 1
ATOM 2229 N N . ASP A 1 290 ? -10.193 2.363 18.626 1.00 98.06 290 ASP A N 1
ATOM 2230 C CA . ASP A 1 290 ? -10.185 1.836 19.994 1.00 98.06 290 ASP A CA 1
ATOM 2231 C C . ASP A 1 290 ? -8.877 1.086 20.301 1.00 98.06 290 ASP A C 1
ATOM 2233 O O . ASP A 1 290 ? -8.285 1.297 21.363 1.00 98.06 290 ASP A O 1
ATOM 2237 N N . ILE A 1 291 ? -8.368 0.295 19.347 1.00 98.12 291 ILE A N 1
ATOM 2238 C CA . ILE A 1 291 ? -7.069 -0.397 19.451 1.00 98.12 291 ILE A CA 1
ATOM 2239 C C . ILE A 1 291 ? -5.925 0.614 19.608 1.00 98.12 291 ILE A C 1
ATOM 2241 O O . ILE A 1 291 ? -5.155 0.535 20.565 1.00 98.12 291 ILE A O 1
ATOM 2245 N N . LEU A 1 292 ? -5.838 1.606 18.719 1.00 98.19 292 LEU A N 1
ATOM 2246 C CA . LEU A 1 292 ? -4.775 2.616 18.730 1.00 98.19 292 LEU A CA 1
ATOM 2247 C C . LEU A 1 292 ? -4.922 3.644 19.863 1.00 98.19 292 LEU A C 1
ATOM 2249 O O . LEU A 1 292 ? -3.969 4.344 20.193 1.00 98.19 292 LEU A O 1
ATOM 2253 N N . SER A 1 293 ? -6.081 3.727 20.521 1.00 98.06 293 SER A N 1
ATOM 2254 C CA . SER A 1 293 ? -6.258 4.524 21.745 1.00 98.06 293 SER A CA 1
ATOM 2255 C C . SER A 1 293 ? -5.633 3.855 22.976 1.00 98.06 293 SER A C 1
ATOM 2257 O O . SER A 1 293 ? -5.458 4.494 24.018 1.00 98.06 293 SER A O 1
ATOM 2259 N N . ASN A 1 294 ? -5.261 2.574 22.886 1.00 96.31 294 ASN A N 1
ATOM 2260 C CA . ASN A 1 294 ? -4.657 1.845 23.990 1.00 96.31 294 ASN A CA 1
ATOM 2261 C C . ASN A 1 294 ? -3.165 2.180 24.152 1.00 96.31 294 ASN A C 1
ATOM 2263 O O . ASN A 1 294 ? -2.300 1.607 23.493 1.00 96.31 294 ASN A O 1
ATOM 2267 N N . LYS A 1 295 ? -2.843 3.027 25.135 1.00 95.12 295 LYS A N 1
ATOM 2268 C CA . LYS A 1 295 ? -1.455 3.364 25.512 1.00 95.12 295 LYS A CA 1
ATOM 2269 C C . LYS A 1 295 ? -0.590 2.165 25.908 1.00 95.12 295 LYS A C 1
ATOM 2271 O O . LYS A 1 295 ? 0.624 2.279 25.919 1.00 95.12 295 LYS A O 1
ATOM 2276 N N . ARG A 1 296 ? -1.171 1.016 26.271 1.00 94.44 296 ARG A N 1
ATOM 2277 C CA . ARG A 1 296 ? -0.385 -0.185 26.608 1.00 94.44 296 ARG A CA 1
ATOM 2278 C C . ARG A 1 296 ? 0.170 -0.893 25.373 1.00 94.44 296 ARG A C 1
ATOM 2280 O O . ARG A 1 296 ? 1.043 -1.738 25.520 1.00 94.44 296 ARG A O 1
ATOM 2287 N N . ALA A 1 297 ? -0.303 -0.541 24.179 1.00 94.00 297 ALA A N 1
ATOM 2288 C CA . ALA A 1 297 ? 0.169 -1.104 22.921 1.00 94.00 297 ALA A CA 1
ATOM 2289 C C . ALA A 1 297 ? 1.415 -0.383 22.360 1.00 94.00 297 ALA A C 1
ATOM 2291 O O . ALA A 1 297 ? 1.762 -0.588 21.203 1.00 94.00 297 ALA A O 1
ATOM 2292 N N . THR A 1 298 ? 2.115 0.441 23.155 1.00 95.06 298 THR A N 1
ATOM 2293 C CA . THR A 1 298 ? 3.359 1.130 22.744 1.00 95.06 298 THR A CA 1
ATOM 2294 C C . THR A 1 298 ? 4.453 0.168 22.284 1.00 95.06 298 THR A C 1
ATOM 2296 O O . THR A 1 298 ? 5.221 0.527 21.403 1.00 95.06 298 THR A O 1
ATOM 2299 N N . ALA A 1 299 ? 4.494 -1.059 22.812 1.00 93.06 299 ALA A N 1
ATOM 2300 C CA . ALA A 1 299 ? 5.426 -2.082 22.329 1.00 93.06 299 ALA A CA 1
ATOM 2301 C C . ALA A 1 299 ? 5.194 -2.458 20.853 1.00 93.06 299 ALA A C 1
ATOM 2303 O O . ALA A 1 299 ? 6.119 -2.906 20.194 1.00 93.06 299 ALA A O 1
ATOM 2304 N N . TYR A 1 300 ? 3.971 -2.276 20.349 1.00 94.69 300 TYR A N 1
ATOM 2305 C CA . TYR A 1 300 ? 3.600 -2.575 18.969 1.00 94.69 300 TYR A CA 1
ATOM 2306 C C . TYR A 1 300 ? 3.580 -1.338 18.076 1.00 94.69 300 TYR A C 1
ATOM 2308 O O . TYR A 1 300 ? 4.011 -1.411 16.939 1.00 94.69 300 TYR A O 1
ATOM 2316 N N . PHE A 1 301 ? 3.057 -0.211 18.564 1.00 97.62 301 PHE A N 1
ATOM 2317 C CA . PHE A 1 301 ? 2.783 0.958 17.717 1.00 97.62 301 PHE A CA 1
ATOM 2318 C C . PHE A 1 301 ? 3.654 2.185 18.045 1.00 97.62 301 PHE A C 1
ATOM 2320 O O . PHE A 1 301 ? 3.455 3.256 17.465 1.00 97.62 301 PHE A O 1
ATOM 2327 N N . GLY A 1 302 ? 4.571 2.071 19.014 1.00 96.94 302 GLY A N 1
ATOM 2328 C CA . GLY A 1 302 ? 5.407 3.170 19.507 1.00 96.94 302 GLY A CA 1
ATOM 2329 C C . GLY A 1 302 ? 4.606 4.434 19.817 1.00 96.94 302 GLY A C 1
ATOM 2330 O O . GLY A 1 302 ? 3.658 4.389 20.606 1.00 96.94 302 GLY A O 1
ATOM 2331 N N . ASP A 1 303 ? 4.970 5.559 19.191 1.00 95.75 303 ASP A N 1
ATOM 2332 C CA . ASP A 1 303 ? 4.308 6.857 19.393 1.00 95.75 303 ASP A CA 1
ATOM 2333 C C . ASP A 1 303 ? 2.905 6.981 18.770 1.00 95.75 303 ASP A C 1
ATOM 2335 O O . ASP A 1 303 ? 2.203 7.945 19.074 1.00 95.75 303 ASP A O 1
ATOM 2339 N N . VAL A 1 304 ? 2.436 6.004 17.982 1.00 97.44 304 VAL A N 1
ATOM 2340 C CA . VAL A 1 304 ? 1.022 5.942 17.558 1.00 97.44 304 VAL A CA 1
ATOM 2341 C C . VAL A 1 304 ? 0.123 5.431 18.691 1.00 97.44 304 VAL A C 1
ATOM 2343 O O . VAL A 1 304 ? -1.045 5.823 18.780 1.00 97.44 304 VAL A O 1
ATOM 2346 N N . ALA A 1 305 ? 0.637 4.597 19.601 1.00 97.69 305 ALA A N 1
ATOM 2347 C CA . ALA A 1 305 ? -0.163 4.052 20.696 1.00 97.69 305 ALA A CA 1
ATOM 2348 C C . ALA A 1 305 ? -0.674 5.158 21.634 1.00 97.69 305 ALA A C 1
ATOM 2350 O O . ALA A 1 305 ? 0.081 5.975 22.159 1.00 97.69 305 ALA A O 1
ATOM 2351 N N . GLY A 1 306 ? -1.976 5.153 21.910 1.00 97.69 306 GLY A N 1
ATOM 2352 C CA . GLY A 1 306 ? -2.628 6.164 22.739 1.00 97.69 306 GLY A CA 1
ATOM 2353 C C . GLY A 1 306 ? -3.074 7.421 22.001 1.00 97.69 306 GLY A C 1
ATOM 2354 O O . GLY A 1 306 ? -3.600 8.320 22.657 1.00 97.69 306 GLY A O 1
ATOM 2355 N N . THR A 1 307 ? -2.880 7.494 20.682 1.00 97.38 307 THR A N 1
ATOM 2356 C CA . THR A 1 307 ? -3.264 8.652 19.855 1.00 97.38 307 THR A CA 1
ATOM 2357 C C . THR A 1 307 ? -4.595 8.452 19.125 1.00 97.38 307 THR A C 1
ATOM 2359 O O . THR A 1 307 ? -5.112 9.370 18.492 1.00 97.38 307 THR A O 1
ATOM 2362 N N . GLY A 1 308 ? -5.181 7.252 19.203 1.00 97.50 308 GLY A N 1
ATOM 2363 C CA . GLY A 1 308 ? -6.385 6.926 18.446 1.00 97.50 308 GLY A CA 1
ATOM 2364 C C . GLY A 1 308 ? -6.098 6.973 16.946 1.00 97.50 308 GLY A C 1
ATOM 2365 O O . GLY A 1 308 ? -5.384 6.124 16.434 1.00 97.50 308 GLY A O 1
ATOM 2366 N N . LEU A 1 309 ? -6.652 7.955 16.235 1.00 98.06 309 LEU A N 1
ATOM 2367 C CA . LEU A 1 309 ? -6.423 8.115 14.792 1.00 98.06 309 LEU A CA 1
ATOM 2368 C C . LEU A 1 309 ? -5.492 9.290 14.458 1.00 98.06 309 LEU A C 1
ATOM 2370 O O . LEU A 1 309 ? -5.253 9.549 13.282 1.00 98.06 309 LEU A O 1
ATOM 2374 N N . ASP A 1 310 ? -4.960 10.009 15.451 1.00 97.81 310 ASP A N 1
ATOM 2375 C CA . ASP A 1 310 ? -4.275 11.289 15.221 1.00 97.81 310 ASP A CA 1
ATOM 2376 C C . ASP A 1 310 ? -3.001 11.169 14.379 1.00 97.81 310 ASP A C 1
ATOM 2378 O O . ASP A 1 310 ? -2.658 12.120 13.679 1.00 97.81 310 ASP A O 1
ATOM 2382 N N . ARG A 1 311 ? -2.340 10.007 14.399 1.00 97.81 311 ARG A N 1
ATOM 2383 C CA . ARG A 1 311 ? -1.130 9.703 13.612 1.00 97.81 311 ARG A CA 1
ATOM 2384 C C . ARG A 1 311 ? -1.404 8.849 12.366 1.00 97.81 311 ARG A C 1
ATOM 2386 O O . ARG A 1 311 ? -0.470 8.391 11.713 1.00 97.81 311 ARG A O 1
ATOM 2393 N N . VAL A 1 312 ? -2.674 8.612 12.032 1.00 98.38 312 VAL A N 1
ATOM 2394 C CA . VAL A 1 312 ? -3.078 7.826 10.857 1.00 98.38 312 VAL A CA 1
ATOM 2395 C C . VAL A 1 312 ? -3.254 8.756 9.656 1.00 98.38 312 VAL A C 1
ATOM 2397 O O . VAL A 1 312 ? -4.007 9.729 9.716 1.00 98.38 312 VAL A O 1
ATOM 2400 N N . ALA A 1 313 ? -2.565 8.462 8.557 1.00 98.12 313 ALA A N 1
ATOM 2401 C CA . ALA A 1 313 ? -2.711 9.149 7.276 1.00 98.12 313 ALA A CA 1
ATOM 2402 C C . ALA A 1 313 ? -3.868 8.564 6.454 1.00 98.12 313 ALA A C 1
ATOM 2404 O O . ALA A 1 313 ? -4.675 9.312 5.900 1.00 98.12 313 ALA A O 1
ATOM 2405 N N . PHE A 1 314 ? -3.985 7.234 6.428 1.00 98.56 314 PHE A N 1
ATOM 2406 C CA . PHE A 1 314 ? -5.076 6.520 5.770 1.00 98.56 314 PHE A CA 1
ATOM 2407 C C . PHE A 1 314 ? -5.282 5.133 6.386 1.00 98.56 314 PHE A C 1
ATOM 2409 O O . PHE A 1 314 ? -4.324 4.509 6.844 1.00 98.56 314 PHE A O 1
ATOM 2416 N N . ALA A 1 315 ? -6.517 4.637 6.393 1.00 98.56 315 ALA A N 1
ATOM 2417 C CA . ALA A 1 315 ? -6.822 3.277 6.819 1.00 98.56 315 ALA A CA 1
ATOM 2418 C C . ALA A 1 315 ? -7.974 2.662 6.017 1.00 98.56 315 ALA A C 1
ATOM 2420 O O . ALA A 1 315 ? -8.951 3.331 5.670 1.00 98.56 315 ALA A O 1
ATOM 2421 N N . TRP A 1 316 ? -7.884 1.356 5.787 1.00 98.62 316 TRP A N 1
ATOM 2422 C CA . TRP A 1 316 ? -8.952 0.549 5.197 1.00 98.62 316 TRP A CA 1
ATOM 2423 C C . TRP A 1 316 ? -8.980 -0.841 5.827 1.00 98.62 316 TRP A C 1
ATOM 2425 O O . TRP A 1 316 ? -8.004 -1.252 6.458 1.00 98.62 316 TRP A O 1
ATOM 2435 N N . THR A 1 317 ? -10.092 -1.559 5.671 1.00 98.56 317 THR A N 1
ATOM 2436 C CA . THR A 1 317 ? -10.228 -2.932 6.157 1.00 98.56 317 THR A CA 1
ATOM 2437 C C . THR A 1 317 ? -10.423 -3.930 5.027 1.00 98.56 317 THR A C 1
ATOM 2439 O O . THR A 1 317 ? -10.835 -3.596 3.910 1.00 98.56 317 THR A O 1
ATOM 2442 N N . PHE A 1 318 ? -10.045 -5.168 5.316 1.00 98.19 318 PHE A N 1
ATOM 2443 C CA . PHE A 1 318 ? -10.265 -6.315 4.454 1.00 98.19 318 PHE A CA 1
ATOM 2444 C C . PHE A 1 318 ? -10.543 -7.560 5.296 1.00 98.19 318 PHE A C 1
ATOM 2446 O O . PHE A 1 318 ? -10.046 -7.691 6.417 1.00 98.19 318 PHE A O 1
ATOM 2453 N N . THR A 1 319 ? -11.337 -8.480 4.757 1.00 97.88 319 THR A N 1
ATOM 2454 C CA . THR A 1 319 ? -11.684 -9.739 5.428 1.00 97.88 319 THR A CA 1
ATOM 2455 C C . THR A 1 319 ? -11.069 -10.934 4.707 1.00 97.88 319 THR A C 1
ATOM 2457 O O . THR A 1 319 ? -11.295 -11.101 3.506 1.00 97.88 319 THR A O 1
ATOM 2460 N N . THR A 1 320 ? -10.318 -11.754 5.440 1.00 95.75 320 THR A N 1
ATOM 2461 C CA . THR A 1 320 ? -9.783 -13.057 5.001 1.00 95.75 320 THR A CA 1
ATOM 2462 C C . THR A 1 320 ? -10.672 -14.215 5.422 1.00 95.75 320 THR A C 1
ATOM 2464 O O . THR A 1 320 ? -11.602 -13.990 6.230 1.00 95.75 320 THR A O 1
#